Protein AF-A0A453HME5-F1 (afdb_monomer_lite)

Secondary structure (DSSP, 8-state):
----SEEEEES---STTHHHHHTTT-SEEEEEE--HHHHTTGGGG-S--TTEEEEE-SSS-HHHHHHHHHHHHHHHH-TT-SS---SS-HHHHHHHHHHHHHHHHHHTT---STTHHHHHHHHHHHHTT--TTT-TTHHHHHTT--HHHHHHHHHHHHHHHHHHHHHH--S-EEEEGGGGTT-EEEEEE-TT-GGGHHHHHHHHHHHHHHTTS-SEEEEEEEETTEEEEEEEES-SS--HHHHHHHHHH------STT------

Foldseek 3Di:
DDDAQEAEAFQDPDDQCPLVVVVVRHQAYAYEHQDPVVVVCVVVNPDRDPRYHYDYHVPWGSLVVVQVVVQVVQCVVCVPDPDSDGPDDPVLVVFLVVLRVLVGCVVNPVPPDPQSQLLVVLVVVVVVVQDVVPDVCNVVSSSPDGSVVSNVNSVVVVVVLLVVLVVQDDPWDWDQQLVVPQWIFTEDEDEPPVVSQASNFQVSLVVRVVVVTHSKYWYWYDDPNDIDIDIDGPDPPDDVVVSVVSVVVDPDQDPDPPDGDDDD

Structure (mmCIF, N/CA/C/O backbone):
data_AF-A0A453HME5-F1
#
_entry.id   AF-A0A453HME5-F1
#
loop_
_atom_site.group_PDB
_atom_site.id
_atom_site.type_symbol
_atom_site.label_atom_id
_atom_site.label_alt_id
_atom_site.label_comp_id
_atom_site.label_asym_id
_atom_site.label_entity_id
_atom_site.label_seq_id
_atom_site.pdbx_PDB_ins_code
_atom_site.Cartn_x
_atom_site.Cartn_y
_atom_site.Cartn_z
_atom_site.occupancy
_atom_site.B_iso_or_equiv
_atom_site.auth_seq_id
_atom_site.auth_comp_id
_atom_site.auth_asym_id
_atom_site.auth_atom_id
_atom_site.pdbx_PDB_model_num
ATOM 1 N N . GLY A 1 1 ? 9.831 -13.027 -39.332 1.00 43.53 1 GLY A N 1
ATOM 2 C CA . GLY A 1 1 ? 8.704 -12.816 -38.405 1.00 43.53 1 GLY A CA 1
ATOM 3 C C . GLY A 1 1 ? 9.015 -11.601 -37.565 1.00 43.53 1 GLY A C 1
ATOM 4 O O . GLY A 1 1 ? 10.165 -11.469 -37.168 1.00 43.53 1 GLY A O 1
ATOM 5 N N . ALA A 1 2 ? 8.055 -10.700 -37.367 1.00 51.22 2 ALA A N 1
ATOM 6 C CA . ALA A 1 2 ? 8.233 -9.509 -36.537 1.00 51.22 2 ALA A CA 1
ATOM 7 C C . ALA A 1 2 ? 8.396 -9.933 -35.066 1.00 51.22 2 ALA A C 1
ATOM 9 O O . ALA A 1 2 ? 7.414 -10.184 -34.374 1.00 51.22 2 ALA A O 1
ATOM 10 N N . GLY A 1 3 ? 9.640 -10.134 -34.631 1.00 64.81 3 GLY A N 1
ATOM 11 C CA . GLY A 1 3 ? 9.970 -10.417 -33.235 1.00 64.81 3 GLY A CA 1
ATOM 12 C C . GLY A 1 3 ? 9.964 -9.139 -32.399 1.00 64.81 3 GLY A C 1
ATOM 13 O O . GLY A 1 3 ? 10.139 -8.043 -32.930 1.00 64.81 3 GLY A O 1
ATOM 14 N N . PHE A 1 4 ? 9.777 -9.274 -31.087 1.00 77.69 4 PHE A N 1
ATOM 15 C CA . PHE A 1 4 ? 9.903 -8.157 -30.151 1.00 77.69 4 PHE A CA 1
ATOM 16 C C . PHE A 1 4 ? 11.331 -7.596 -30.187 1.00 77.69 4 PHE A C 1
ATOM 18 O O . PHE A 1 4 ? 12.286 -8.342 -29.975 1.00 77.69 4 PHE A O 1
ATOM 25 N N . HIS A 1 5 ? 11.484 -6.293 -30.443 1.00 89.06 5 HIS A N 1
ATOM 26 C CA . HIS A 1 5 ? 12.801 -5.648 -30.457 1.00 89.06 5 HIS A CA 1
ATOM 27 C C . HIS A 1 5 ? 13.316 -5.365 -29.036 1.00 89.06 5 HIS A C 1
ATOM 29 O O . HIS A 1 5 ? 14.498 -5.581 -28.754 1.00 89.06 5 HIS A O 1
ATOM 35 N N . SER A 1 6 ? 12.421 -4.933 -28.146 1.00 93.62 6 SER A N 1
ATOM 36 C CA . SER A 1 6 ? 12.737 -4.581 -26.763 1.00 93.62 6 SER A CA 1
ATOM 37 C C . SER A 1 6 ? 11.760 -5.237 -25.792 1.00 93.62 6 SER A C 1
ATOM 39 O O . SER A 1 6 ? 10.572 -5.368 -26.088 1.00 93.62 6 SER A O 1
ATOM 41 N N . CYS A 1 7 ? 12.253 -5.607 -24.615 1.00 94.88 7 CYS A N 1
ATOM 42 C CA . CYS A 1 7 ? 11.453 -6.073 -23.492 1.00 94.88 7 CYS A CA 1
ATOM 43 C C . CYS A 1 7 ? 11.810 -5.285 -22.233 1.00 94.88 7 CYS A C 1
ATOM 45 O O . CYS A 1 7 ? 12.984 -5.170 -21.879 1.00 94.88 7 CYS A O 1
ATOM 47 N N . TYR A 1 8 ? 10.785 -4.767 -21.560 1.00 95.12 8 TYR A N 1
ATOM 48 C CA . TYR A 1 8 ? 10.915 -4.043 -20.301 1.00 95.12 8 TYR A CA 1
ATOM 49 C C . TYR A 1 8 ? 10.347 -4.897 -19.166 1.00 95.12 8 TYR A C 1
ATOM 51 O O . TYR A 1 8 ? 9.188 -5.310 -19.222 1.00 95.12 8 TYR A O 1
ATOM 59 N N . LEU A 1 9 ? 11.154 -5.164 -18.140 1.00 95.44 9 LEU A N 1
ATOM 60 C CA . LEU A 1 9 ? 10.725 -5.849 -16.919 1.00 95.44 9 LEU A CA 1
ATOM 61 C C . LEU A 1 9 ? 10.604 -4.814 -15.795 1.00 95.44 9 LEU A C 1
ATOM 63 O O . LEU A 1 9 ? 11.570 -4.108 -15.515 1.00 95.44 9 LEU A O 1
ATOM 67 N N . LEU A 1 10 ? 9.422 -4.689 -15.187 1.00 93.94 10 LEU A N 1
ATOM 68 C CA . LEU A 1 10 ? 9.101 -3.613 -14.239 1.00 93.94 10 LEU A CA 1
ATOM 69 C C . LEU A 1 10 ? 8.795 -4.186 -12.847 1.00 93.94 10 LEU A C 1
ATOM 71 O O . LEU A 1 10 ? 7.955 -5.077 -12.733 1.00 93.94 10 LEU A O 1
ATOM 75 N N . ASP A 1 11 ? 9.469 -3.675 -11.810 1.00 93.31 11 ASP A N 1
ATOM 76 C CA . ASP A 1 11 ? 9.443 -4.203 -10.426 1.00 93.31 11 ASP A CA 1
ATOM 77 C C . ASP A 1 11 ? 9.749 -5.716 -10.350 1.00 93.31 11 ASP A C 1
ATOM 79 O O . ASP A 1 11 ? 9.197 -6.471 -9.542 1.00 93.31 11 ASP A O 1
ATOM 83 N N . PHE A 1 12 ? 10.592 -6.193 -11.272 1.00 90.31 12 PHE A N 1
ATOM 84 C CA . PHE A 1 12 ? 10.820 -7.616 -11.479 1.00 90.31 12 PHE A CA 1
ATOM 85 C C . PHE A 1 12 ? 12.065 -7.877 -12.330 1.00 90.31 12 PHE A C 1
ATOM 87 O O . PHE A 1 12 ? 12.180 -7.384 -13.446 1.00 90.31 12 PHE A O 1
ATOM 94 N N . ILE A 1 13 ? 12.951 -8.757 -11.857 1.00 88.75 13 ILE A N 1
ATOM 95 C CA . ILE A 1 13 ? 14.034 -9.345 -12.676 1.00 88.75 13 ILE A CA 1
ATOM 96 C C . ILE A 1 13 ? 13.884 -10.861 -12.883 1.00 88.75 13 ILE A C 1
ATOM 98 O O . ILE A 1 13 ? 14.722 -11.507 -13.513 1.00 88.75 13 ILE A O 1
ATOM 102 N N . GLY A 1 14 ? 12.826 -11.443 -12.312 1.00 86.81 14 GLY A N 1
ATOM 103 C CA . GLY A 1 14 ? 12.573 -12.878 -12.317 1.00 86.81 14 GLY A CA 1
ATOM 104 C C . GLY A 1 14 ? 13.436 -13.717 -11.377 1.00 86.81 14 GLY A C 1
ATOM 105 O O . GLY A 1 14 ? 14.233 -13.194 -10.585 1.00 86.81 14 GLY A O 1
ATOM 106 N N . PRO A 1 15 ? 13.230 -15.048 -11.393 1.00 85.88 15 PRO A N 1
ATOM 107 C CA . PRO A 1 15 ? 14.082 -16.005 -10.693 1.00 85.88 15 PRO A CA 1
ATOM 108 C C . PRO A 1 15 ? 15.506 -16.006 -11.275 1.00 85.88 15 PRO A C 1
ATOM 110 O O . PRO A 1 15 ? 15.835 -15.249 -12.187 1.00 85.88 15 PRO A O 1
ATOM 113 N N . ARG A 1 16 ? 16.409 -16.799 -10.690 1.00 82.25 16 ARG A N 1
ATOM 114 C CA . ARG A 1 16 ? 17.822 -16.818 -11.100 1.00 82.25 16 ARG A CA 1
ATOM 115 C C . ARG A 1 16 ? 17.945 -17.086 -12.607 1.00 82.25 16 ARG A C 1
ATOM 117 O O . ARG A 1 16 ? 17.313 -18.004 -13.108 1.00 82.25 16 ARG A O 1
ATOM 124 N N . ASN A 1 17 ? 18.763 -16.283 -13.286 1.00 85.62 17 ASN A N 1
ATOM 125 C CA . ASN A 1 17 ? 19.007 -16.310 -14.733 1.00 85.62 17 ASN A CA 1
ATOM 126 C C . ASN A 1 17 ? 17.812 -15.962 -15.637 1.00 85.62 17 ASN A C 1
ATOM 128 O O . ASN A 1 17 ? 17.997 -15.951 -16.845 1.00 85.62 17 ASN A O 1
ATOM 132 N N . PHE A 1 18 ? 16.635 -15.607 -15.113 1.00 91.81 18 PHE A N 1
ATOM 133 C CA . PHE A 1 18 ? 15.467 -15.313 -15.953 1.00 91.81 18 PHE A CA 1
ATOM 134 C C . PHE A 1 18 ? 15.734 -14.209 -16.987 1.00 91.81 18 PHE A C 1
ATOM 136 O O . PHE A 1 18 ? 15.602 -14.436 -18.186 1.00 91.81 18 PHE A O 1
ATOM 143 N N . ALA A 1 19 ? 16.178 -13.029 -16.541 1.00 92.19 19 ALA A N 1
ATOM 144 C CA . ALA A 1 19 ? 16.488 -11.921 -17.448 1.00 92.19 19 ALA A CA 1
ATOM 145 C C . ALA A 1 19 ? 17.659 -12.242 -18.404 1.00 92.19 19 ALA A C 1
ATOM 147 O O . ALA A 1 19 ? 17.681 -11.771 -19.538 1.00 92.19 19 ALA A O 1
ATOM 148 N N . LEU A 1 20 ? 18.599 -13.090 -17.964 1.00 91.19 20 LEU A N 1
ATOM 149 C CA . LEU A 1 20 ? 19.728 -13.569 -18.768 1.00 91.19 20 LEU A CA 1
ATOM 150 C C . LEU A 1 20 ? 19.293 -14.543 -19.869 1.00 91.19 20 LEU A C 1
ATOM 152 O O . LEU A 1 20 ? 19.846 -14.537 -20.962 1.00 91.19 20 LEU A O 1
ATOM 156 N N . GLU A 1 21 ? 18.331 -15.413 -19.585 1.00 92.56 21 GLU A N 1
ATOM 157 C CA . GLU A 1 21 ? 17.762 -16.310 -20.585 1.00 92.56 21 GLU A CA 1
ATOM 158 C C . GLU A 1 21 ? 16.901 -15.532 -21.574 1.00 92.56 21 GLU A C 1
ATOM 160 O O . GLU A 1 21 ? 17.009 -15.753 -22.777 1.00 92.56 21 GLU A O 1
ATOM 165 N N . LEU A 1 22 ? 16.119 -14.567 -21.087 1.00 92.94 22 LEU A N 1
ATOM 166 C CA . LEU A 1 22 ? 15.291 -13.707 -21.925 1.00 92.94 22 LEU A CA 1
ATOM 167 C C . LEU A 1 22 ? 16.125 -12.921 -22.947 1.00 92.94 22 LEU A C 1
ATOM 169 O O . LEU A 1 22 ? 15.753 -12.839 -24.119 1.00 92.94 22 LEU A O 1
ATOM 173 N N . SER A 1 23 ? 17.292 -12.413 -22.542 1.00 93.31 23 SER A N 1
ATOM 174 C CA . SER A 1 23 ? 18.197 -11.685 -23.439 1.00 93.31 23 SER A CA 1
ATOM 175 C C . SER A 1 23 ? 18.855 -12.562 -24.510 1.00 93.31 23 SER A C 1
ATOM 177 O O . SER A 1 23 ? 19.442 -12.034 -25.449 1.00 93.31 23 SER A O 1
ATOM 179 N N . ARG A 1 24 ? 18.726 -13.895 -24.459 1.00 93.06 24 ARG A N 1
ATOM 180 C CA . ARG A 1 24 ? 19.146 -14.767 -25.575 1.00 93.06 24 ARG A CA 1
ATOM 181 C C . ARG A 1 24 ? 18.190 -14.706 -26.763 1.00 93.06 24 ARG A C 1
ATOM 183 O O . ARG A 1 24 ? 18.589 -15.044 -27.873 1.00 93.06 24 ARG A O 1
ATOM 190 N N . PHE A 1 25 ? 16.942 -14.306 -26.525 1.00 92.69 25 PHE A N 1
ATOM 191 C CA . PHE A 1 25 ? 15.882 -14.284 -27.534 1.00 92.69 25 PHE A CA 1
ATOM 192 C C . PHE A 1 25 ? 15.475 -12.867 -27.934 1.00 92.69 25 PHE A C 1
ATOM 194 O O . PHE A 1 25 ? 14.974 -12.672 -29.039 1.00 92.69 25 PHE A O 1
ATOM 201 N N . ILE A 1 26 ? 15.674 -11.888 -27.046 1.00 94.25 26 ILE A N 1
ATOM 202 C CA . ILE A 1 26 ? 15.236 -10.508 -27.253 1.00 94.25 26 ILE A CA 1
ATOM 203 C C . ILE A 1 26 ? 16.453 -9.594 -27.475 1.00 94.25 26 ILE A C 1
ATOM 205 O O . ILE A 1 26 ? 17.363 -9.584 -26.642 1.00 94.25 26 ILE A O 1
ATOM 209 N N . PRO A 1 27 ? 16.482 -8.794 -28.560 1.00 94.56 27 PRO A N 1
ATOM 210 C CA . PRO A 1 27 ? 17.616 -7.927 -28.883 1.00 94.56 27 PRO A CA 1
ATOM 211 C C . PRO A 1 27 ? 17.929 -6.845 -27.847 1.00 94.56 27 PRO A C 1
ATOM 213 O O . PRO A 1 27 ? 19.054 -6.364 -27.814 1.00 94.56 27 PRO A O 1
ATOM 216 N N . SER A 1 28 ? 16.961 -6.444 -27.021 1.00 95.44 28 SER A N 1
ATOM 217 C CA . SER A 1 28 ? 17.152 -5.482 -25.936 1.00 95.44 28 SER A CA 1
ATOM 218 C C . SER A 1 28 ? 16.259 -5.843 -24.753 1.00 95.44 28 SER A C 1
ATOM 220 O O . SER A 1 28 ? 15.038 -5.910 -24.886 1.00 95.44 28 SER A O 1
ATOM 222 N N . VAL A 1 29 ? 16.855 -6.089 -23.590 1.00 96.19 29 VAL A N 1
ATOM 223 C CA . VAL A 1 29 ? 16.136 -6.337 -22.337 1.00 96.19 29 VAL A CA 1
ATOM 224 C C . VAL A 1 29 ? 16.563 -5.283 -21.328 1.00 96.19 29 VAL A C 1
ATOM 226 O O . VAL A 1 29 ? 17.749 -5.165 -21.032 1.00 96.19 29 VAL A O 1
ATOM 229 N N . VAL A 1 30 ? 15.602 -4.538 -20.786 1.00 95.88 30 VAL A N 1
ATOM 230 C CA . VAL A 1 30 ? 15.835 -3.548 -19.728 1.00 95.88 30 VAL A CA 1
ATOM 231 C C . VAL A 1 30 ? 14.988 -3.926 -18.521 1.00 95.88 30 VAL A C 1
ATOM 233 O O . VAL A 1 30 ? 13.769 -4.055 -18.631 1.00 95.88 30 VAL A O 1
ATOM 236 N N . ALA A 1 31 ? 15.617 -4.131 -17.370 1.00 95.62 31 ALA A N 1
ATOM 237 C CA . ALA A 1 31 ? 14.946 -4.584 -16.160 1.00 95.62 31 ALA A CA 1
ATOM 238 C C . ALA A 1 31 ? 15.098 -3.570 -15.026 1.00 95.62 31 ALA A C 1
ATOM 240 O O . ALA A 1 31 ? 16.204 -3.111 -14.751 1.00 95.62 31 ALA A O 1
ATOM 241 N N . PHE A 1 32 ? 13.993 -3.270 -14.349 1.00 96.69 32 PHE A N 1
ATOM 242 C CA . PHE A 1 32 ? 13.914 -2.346 -13.223 1.00 96.69 32 PHE A CA 1
ATOM 243 C C . PHE A 1 32 ? 13.440 -3.087 -11.976 1.00 96.69 32 PHE A C 1
ATOM 245 O O . PHE A 1 32 ? 12.438 -3.803 -12.010 1.00 96.69 32 PHE A O 1
ATOM 252 N N . ASP A 1 33 ? 14.128 -2.881 -10.861 1.00 95.81 33 ASP A N 1
ATOM 253 C CA . ASP A 1 33 ? 13.703 -3.329 -9.532 1.00 95.81 33 ASP A CA 1
ATOM 254 C C . ASP A 1 33 ? 14.323 -2.375 -8.493 1.00 95.81 33 ASP A C 1
ATOM 256 O O . ASP A 1 33 ? 15.288 -1.669 -8.781 1.00 95.81 33 ASP A O 1
ATOM 260 N N . HIS A 1 34 ? 13.757 -2.316 -7.296 1.00 95.31 34 HIS A N 1
ATOM 261 C CA . HIS A 1 34 ? 14.228 -1.462 -6.202 1.00 95.31 34 HIS A CA 1
ATOM 262 C C . HIS A 1 34 ? 14.540 -2.252 -4.923 1.00 95.31 34 HIS A C 1
ATOM 264 O O . HIS A 1 34 ? 14.945 -1.697 -3.900 1.00 95.31 34 HIS A O 1
ATOM 270 N N . ARG A 1 35 ? 14.350 -3.577 -4.939 1.00 92.75 35 ARG A N 1
ATOM 271 C CA . ARG A 1 35 ? 14.475 -4.410 -3.740 1.00 92.75 35 ARG A CA 1
ATOM 272 C C . ARG A 1 35 ? 15.935 -4.708 -3.413 1.00 92.75 35 ARG A C 1
ATOM 274 O O . ARG A 1 35 ? 16.696 -5.201 -4.245 1.00 92.75 35 ARG A O 1
ATOM 281 N N . GLN A 1 36 ? 16.290 -4.561 -2.136 1.00 91.88 36 GLN A N 1
ATOM 282 C CA . GLN A 1 36 ? 17.603 -4.964 -1.604 1.00 91.88 36 GLN A CA 1
ATOM 283 C C . GLN A 1 36 ? 17.916 -6.446 -1.868 1.00 91.88 36 GLN A C 1
ATOM 285 O O . GLN A 1 36 ? 19.045 -6.815 -2.190 1.00 91.88 36 GLN A O 1
ATOM 290 N N . SER A 1 37 ? 16.901 -7.311 -1.785 1.00 90.38 37 SER A N 1
ATOM 291 C CA . SER A 1 37 ? 17.045 -8.737 -2.094 1.00 90.38 37 SER A CA 1
ATOM 292 C C . SER A 1 37 ? 17.395 -8.988 -3.561 1.00 90.38 37 SER A C 1
ATOM 294 O O . SER A 1 37 ? 18.123 -9.933 -3.859 1.00 90.38 37 SER A O 1
ATOM 296 N N . THR A 1 38 ? 16.909 -8.146 -4.472 1.00 90.62 38 THR A N 1
ATOM 297 C CA . THR A 1 38 ? 17.267 -8.198 -5.888 1.00 90.62 38 THR A CA 1
ATOM 298 C C . THR A 1 38 ? 18.704 -7.727 -6.096 1.00 90.62 38 THR A C 1
ATOM 300 O O . THR A 1 38 ? 19.473 -8.442 -6.740 1.00 90.62 38 THR A O 1
ATOM 303 N N . LEU A 1 39 ? 19.110 -6.611 -5.475 1.00 90.56 39 LEU A N 1
ATOM 304 C CA . LEU A 1 39 ? 20.489 -6.108 -5.540 1.00 90.56 39 LEU A CA 1
ATOM 305 C C . LEU A 1 39 ? 21.511 -7.169 -5.092 1.00 90.56 39 LEU A C 1
ATOM 307 O O . LEU A 1 39 ? 22.494 -7.421 -5.786 1.00 90.56 39 LEU A O 1
ATOM 311 N N . GLY A 1 40 ? 21.235 -7.870 -3.987 1.00 89.62 40 GLY A N 1
ATOM 312 C CA . GLY A 1 40 ? 22.101 -8.939 -3.470 1.00 89.62 40 GLY A CA 1
ATOM 313 C C . GLY A 1 40 ? 22.244 -10.161 -4.392 1.00 89.62 40 GLY A C 1
ATOM 314 O O . GLY A 1 40 ? 23.179 -10.949 -4.236 1.00 89.62 40 GLY A O 1
ATOM 315 N N . ARG A 1 41 ? 21.348 -10.330 -5.373 1.00 88.19 41 ARG A N 1
ATOM 316 C CA . ARG A 1 41 ? 21.403 -11.421 -6.361 1.00 88.19 41 ARG A CA 1
ATOM 317 C C . ARG A 1 41 ? 22.221 -11.059 -7.596 1.00 88.19 41 ARG A C 1
ATOM 319 O O . ARG A 1 41 ? 22.677 -11.974 -8.280 1.00 88.19 41 ARG A O 1
ATOM 326 N N . ILE A 1 42 ? 22.438 -9.770 -7.873 1.00 86.06 42 ILE A N 1
ATOM 327 C CA . ILE A 1 42 ? 23.122 -9.313 -9.090 1.00 86.06 42 ILE A CA 1
ATOM 328 C C . ILE A 1 42 ? 24.528 -9.918 -9.246 1.00 86.06 42 ILE A C 1
ATOM 330 O O . ILE A 1 42 ? 24.803 -10.466 -10.316 1.00 86.06 42 ILE A O 1
ATOM 334 N N . PRO A 1 43 ? 25.388 -9.960 -8.204 1.00 84.81 43 PRO A N 1
ATOM 335 C CA . PRO A 1 43 ? 26.718 -10.566 -8.324 1.00 84.81 43 PRO A CA 1
ATOM 336 C C . PRO A 1 43 ? 26.688 -12.053 -8.714 1.00 84.81 43 PRO A C 1
ATOM 338 O O . PRO A 1 43 ? 27.630 -12.568 -9.309 1.00 84.81 43 PRO A O 1
ATOM 341 N N . GLN A 1 44 ? 25.593 -12.757 -8.407 1.00 82.75 44 GLN A N 1
ATOM 342 C CA . GLN A 1 44 ? 25.434 -14.192 -8.666 1.00 82.75 44 GLN A CA 1
ATOM 343 C C . GLN A 1 44 ? 25.028 -14.509 -10.112 1.00 82.75 44 GLN A C 1
ATOM 345 O O . GLN A 1 44 ? 24.989 -15.688 -10.480 1.00 82.75 44 GLN A O 1
ATOM 350 N N . MET A 1 45 ? 24.686 -13.489 -10.909 1.00 77.44 45 MET A N 1
ATOM 351 C CA . MET A 1 45 ? 24.312 -13.635 -12.321 1.00 77.44 45 MET A CA 1
ATOM 352 C C . MET A 1 45 ? 25.530 -13.682 -13.253 1.00 77.44 45 MET A C 1
ATOM 354 O O . MET A 1 45 ? 25.391 -14.027 -14.423 1.00 77.44 45 MET A O 1
ATOM 358 N N . GLY A 1 46 ? 26.727 -13.385 -12.738 1.00 79.00 46 GLY A N 1
ATOM 359 C CA . GLY A 1 46 ? 27.951 -13.354 -13.529 1.00 79.00 46 GLY A CA 1
ATOM 360 C C . GLY A 1 46 ? 27.973 -12.194 -14.526 1.00 79.00 46 GLY A C 1
ATOM 361 O O . GLY A 1 46 ? 27.391 -11.134 -14.295 1.00 79.00 46 GLY A O 1
ATOM 362 N N . ARG A 1 47 ? 28.684 -12.380 -15.643 1.00 83.50 47 ARG A N 1
ATOM 363 C CA . ARG A 1 47 ? 28.821 -11.351 -16.680 1.00 83.50 47 ARG A CA 1
ATOM 364 C C . ARG A 1 47 ? 27.508 -11.205 -17.454 1.00 83.50 47 ARG A C 1
ATOM 366 O O . ARG A 1 47 ? 27.122 -12.117 -18.182 1.00 83.50 47 ARG A O 1
ATOM 373 N N . CYS A 1 48 ? 26.860 -10.050 -17.325 1.00 84.62 48 CYS A N 1
ATOM 374 C CA . CYS A 1 48 ? 25.672 -9.723 -18.111 1.00 84.62 48 CYS A CA 1
ATOM 375 C C . CYS A 1 48 ? 26.055 -9.448 -19.580 1.00 84.62 48 CYS A C 1
ATOM 377 O O . CYS A 1 48 ? 27.094 -8.826 -19.833 1.00 84.62 48 CYS A O 1
ATOM 379 N N . PRO A 1 49 ? 25.262 -9.926 -20.556 1.00 91.50 49 PRO A N 1
ATOM 380 C CA . PRO A 1 49 ? 25.467 -9.608 -21.962 1.00 91.50 49 PRO A CA 1
ATOM 381 C C . PRO A 1 49 ? 25.124 -8.138 -22.232 1.00 91.50 49 PRO A C 1
ATOM 383 O O . PRO A 1 49 ? 24.377 -7.516 -21.483 1.00 91.50 49 PRO A O 1
ATOM 386 N N . THR A 1 50 ? 25.655 -7.578 -23.318 1.00 93.12 50 THR A N 1
ATOM 387 C CA . THR A 1 50 ? 25.516 -6.145 -23.643 1.00 93.12 50 THR A CA 1
ATOM 388 C C . THR A 1 50 ? 24.086 -5.716 -23.958 1.00 93.12 50 THR A C 1
ATOM 390 O O . THR A 1 50 ? 23.772 -4.536 -23.868 1.00 93.12 50 THR A O 1
ATOM 393 N N . ASN A 1 51 ? 23.217 -6.658 -24.323 1.00 94.81 51 ASN A N 1
ATOM 394 C CA . ASN A 1 51 ? 21.807 -6.413 -24.601 1.00 94.81 51 ASN A CA 1
ATOM 395 C C . ASN A 1 51 ? 20.891 -6.564 -23.374 1.00 94.81 51 ASN A C 1
ATOM 397 O O . ASN A 1 51 ? 19.671 -6.517 -23.527 1.00 94.81 51 ASN A O 1
ATOM 401 N N . LEU A 1 52 ? 21.461 -6.772 -22.184 1.00 94.81 52 LEU A N 1
ATOM 402 C CA . LEU A 1 52 ? 20.740 -6.845 -20.919 1.00 94.81 52 LEU A CA 1
ATOM 403 C C . LEU A 1 52 ? 21.175 -5.697 -20.002 1.00 94.81 52 LEU A C 1
ATOM 405 O O . LEU A 1 52 ? 22.273 -5.718 -19.449 1.00 94.81 52 LEU A O 1
ATOM 409 N N . ASP A 1 53 ? 20.286 -4.725 -19.821 1.00 94.44 53 ASP A N 1
ATOM 410 C CA . ASP A 1 53 ? 20.461 -3.579 -18.930 1.00 94.44 53 ASP A CA 1
ATOM 411 C C . ASP A 1 53 ? 19.647 -3.802 -17.649 1.00 94.44 53 ASP A C 1
ATOM 413 O O . ASP A 1 53 ? 18.418 -3.881 -17.682 1.00 94.44 53 ASP A O 1
ATOM 417 N N . ILE A 1 54 ? 20.331 -3.958 -16.516 1.00 93.69 54 ILE A N 1
ATOM 418 C CA . ILE A 1 54 ? 19.693 -4.219 -15.223 1.00 93.69 54 ILE A CA 1
ATOM 419 C C . ILE A 1 54 ? 19.898 -3.015 -14.322 1.00 93.69 54 ILE A C 1
ATOM 421 O O . ILE A 1 54 ? 21.016 -2.698 -13.918 1.00 93.69 54 ILE A O 1
ATOM 425 N N . ARG A 1 55 ? 18.787 -2.383 -13.963 1.00 94.00 55 ARG A N 1
ATOM 426 C CA . ARG A 1 55 ? 18.744 -1.124 -13.232 1.00 94.00 55 ARG A CA 1
ATOM 427 C C . ARG A 1 55 ? 18.102 -1.342 -11.885 1.00 94.00 55 ARG A C 1
ATOM 429 O O . ARG A 1 55 ? 16.879 -1.329 -11.750 1.00 94.00 55 ARG A O 1
ATOM 436 N N . ILE A 1 56 ? 18.961 -1.580 -10.901 1.00 93.88 56 ILE A N 1
ATOM 437 C CA . ILE A 1 56 ? 18.542 -1.723 -9.515 1.00 93.88 56 ILE A CA 1
ATOM 438 C C . ILE A 1 56 ? 18.873 -0.444 -8.774 1.00 93.88 56 ILE A C 1
ATOM 440 O O . ILE A 1 56 ? 20.045 -0.146 -8.551 1.00 93.88 56 ILE A O 1
ATOM 444 N N . ASP A 1 57 ? 17.841 0.287 -8.377 1.00 94.25 57 ASP A N 1
ATOM 445 C CA . ASP A 1 57 ? 17.989 1.483 -7.562 1.00 94.25 57 ASP A CA 1
ATOM 446 C C . ASP A 1 57 ? 17.180 1.315 -6.286 1.00 94.25 57 ASP A C 1
ATOM 448 O O . ASP A 1 57 ? 15.959 1.254 -6.311 1.00 94.25 57 ASP A O 1
ATOM 452 N N . THR A 1 58 ? 17.876 1.203 -5.160 1.00 95.12 58 THR A N 1
ATOM 453 C CA . THR A 1 58 ? 17.232 0.996 -3.857 1.00 95.12 58 THR A CA 1
ATOM 454 C C . THR A 1 58 ? 16.848 2.302 -3.159 1.00 95.12 58 THR A C 1
ATOM 456 O O . THR A 1 58 ? 16.291 2.262 -2.064 1.00 95.12 58 THR A O 1
ATOM 459 N N . SER A 1 59 ? 17.167 3.450 -3.768 1.00 95.06 59 SER A N 1
ATOM 460 C CA . SER A 1 59 ? 16.856 4.784 -3.245 1.00 95.06 59 SER A CA 1
ATOM 461 C C . SER A 1 59 ? 15.539 5.358 -3.773 1.00 95.06 59 SER A C 1
ATOM 463 O O . SER A 1 59 ? 14.998 6.278 -3.163 1.00 95.06 59 SER A O 1
ATOM 465 N N . LYS A 1 60 ? 15.007 4.799 -4.865 1.00 95.44 60 LYS A N 1
ATOM 466 C CA . LYS A 1 60 ? 13.722 5.167 -5.472 1.00 95.44 60 LYS A CA 1
ATOM 467 C C . LYS A 1 60 ? 12.912 3.937 -5.852 1.00 95.44 60 LYS A C 1
ATOM 469 O O . LYS A 1 60 ? 13.447 2.848 -6.027 1.00 95.44 60 LYS A O 1
ATOM 474 N N . SER A 1 61 ? 11.608 4.115 -5.983 1.00 96.25 61 SER A N 1
ATOM 475 C CA . SER A 1 61 ? 10.702 3.065 -6.446 1.00 96.25 61 SER A CA 1
ATOM 476 C C . SER A 1 61 ? 10.973 2.690 -7.906 1.00 96.25 61 SER A C 1
ATOM 478 O O . SER A 1 61 ? 11.454 3.497 -8.708 1.00 96.2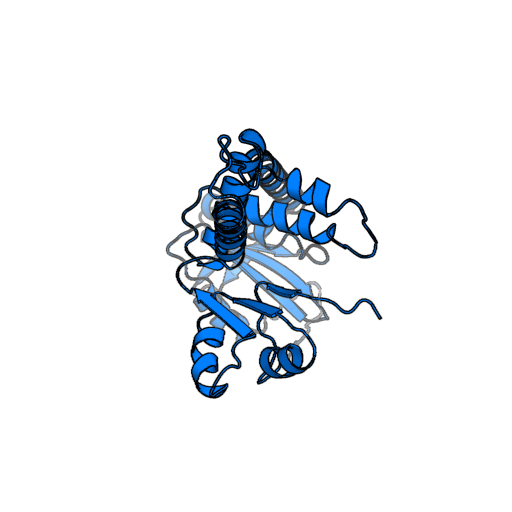5 61 SER A O 1
ATOM 480 N N . SER A 1 62 ? 10.591 1.472 -8.298 1.00 95.81 62 SER A N 1
ATOM 481 C CA . SER A 1 62 ? 10.671 1.061 -9.706 1.00 95.81 62 SER A CA 1
ATOM 482 C C . SER A 1 62 ? 9.776 1.914 -10.608 1.00 95.81 62 SER A C 1
ATOM 484 O O . SER A 1 62 ? 10.159 2.186 -11.740 1.00 95.81 62 SER A O 1
ATOM 486 N N . ALA A 1 63 ? 8.630 2.391 -10.109 1.00 94.94 63 ALA A N 1
ATOM 487 C CA . ALA A 1 63 ? 7.754 3.295 -10.854 1.00 94.94 63 ALA A CA 1
ATOM 488 C C . ALA A 1 63 ? 8.456 4.620 -11.196 1.00 94.94 63 ALA A C 1
ATOM 490 O O . ALA A 1 63 ? 8.464 5.029 -12.357 1.00 94.94 63 ALA A O 1
ATOM 491 N N . ARG A 1 64 ? 9.118 5.248 -10.213 1.00 96.75 64 ARG A N 1
ATOM 492 C CA . ARG A 1 64 ? 9.926 6.457 -10.429 1.00 96.75 64 ARG A CA 1
ATOM 493 C C . ARG A 1 64 ? 11.085 6.199 -11.386 1.00 96.75 64 ARG A C 1
ATOM 495 O O . ARG A 1 64 ? 11.279 6.961 -12.322 1.00 96.75 64 ARG A O 1
ATOM 502 N N . ALA A 1 65 ? 11.827 5.107 -11.194 1.00 96.50 65 ALA A N 1
ATOM 503 C CA . ALA A 1 65 ? 12.966 4.774 -12.050 1.00 96.50 65 ALA A CA 1
ATOM 504 C C . ALA A 1 65 ? 12.569 4.574 -13.526 1.00 96.50 65 ALA A C 1
ATOM 506 O O . ALA A 1 65 ? 13.324 4.948 -14.424 1.00 96.50 65 ALA A O 1
ATOM 507 N N . VAL A 1 66 ? 11.390 3.998 -13.772 1.00 95.50 66 VAL A N 1
ATOM 508 C CA . VAL A 1 66 ? 10.831 3.815 -15.117 1.00 95.50 66 VAL A CA 1
ATOM 509 C C . VAL A 1 66 ? 10.402 5.146 -15.724 1.00 95.50 66 VAL A C 1
ATOM 511 O O . VAL A 1 66 ? 10.728 5.399 -16.883 1.00 95.50 66 VAL A O 1
ATOM 514 N N . LEU A 1 67 ? 9.723 6.000 -14.951 1.00 93.94 67 LEU A N 1
ATOM 515 C CA . LEU A 1 67 ? 9.338 7.340 -15.396 1.00 93.94 67 LEU A CA 1
ATOM 516 C C . LEU A 1 67 ? 10.575 8.149 -15.807 1.00 93.94 67 LEU A C 1
ATOM 518 O O . LEU A 1 67 ? 10.653 8.599 -16.946 1.00 93.94 67 LEU A O 1
ATOM 522 N N . ASP A 1 68 ? 11.582 8.227 -14.931 1.00 93.94 68 ASP A N 1
ATOM 523 C CA . ASP A 1 68 ? 12.844 8.923 -15.209 1.00 93.94 68 ASP A CA 1
ATOM 524 C C . ASP A 1 68 ? 13.520 8.376 -16.474 1.00 93.94 68 ASP A C 1
ATOM 526 O O . ASP A 1 68 ? 14.053 9.130 -17.287 1.00 93.94 68 ASP A O 1
ATOM 530 N N . TYR A 1 69 ? 13.513 7.050 -16.657 1.00 94.31 69 TYR A N 1
ATOM 531 C CA . TYR A 1 69 ? 14.126 6.440 -17.829 1.00 94.31 69 TYR A CA 1
ATOM 532 C C . TYR A 1 69 ? 13.453 6.864 -19.128 1.00 94.31 69 TYR A C 1
ATOM 534 O O . TYR A 1 69 ? 14.157 7.250 -20.059 1.00 94.31 69 TYR A O 1
ATOM 542 N N . PHE A 1 70 ? 12.128 6.761 -19.214 1.00 93.06 70 PHE A N 1
ATOM 543 C CA . PHE A 1 70 ? 11.423 7.090 -20.450 1.00 93.06 70 PHE A CA 1
ATOM 544 C C . PHE A 1 70 ? 11.431 8.592 -20.729 1.00 93.06 70 PHE A C 1
ATOM 546 O O . PHE A 1 70 ? 11.588 8.967 -21.889 1.00 93.06 70 PHE A O 1
ATOM 553 N N . SER A 1 71 ? 11.388 9.434 -19.692 1.00 90.44 71 SER A N 1
ATOM 554 C CA . SER A 1 71 ? 11.586 10.879 -19.840 1.00 90.44 71 SER A CA 1
ATOM 555 C C . SER A 1 71 ? 12.961 11.192 -20.436 1.00 90.44 71 SER A C 1
ATOM 557 O O . SER A 1 71 ? 13.053 11.872 -21.452 1.00 90.44 71 SER A O 1
ATOM 559 N N . ASN A 1 72 ? 14.032 10.614 -19.881 1.00 89.88 72 ASN A N 1
ATOM 560 C CA . ASN A 1 72 ? 15.391 10.837 -20.383 1.00 89.88 72 ASN A CA 1
ATOM 561 C C . ASN A 1 72 ? 15.612 10.246 -21.781 1.00 89.88 72 ASN A C 1
ATOM 563 O O . ASN A 1 72 ? 16.331 10.825 -22.595 1.00 89.88 72 ASN A O 1
ATOM 567 N N . LYS A 1 73 ? 15.016 9.081 -22.060 1.00 87.88 73 LYS A N 1
ATOM 568 C CA . LYS A 1 73 ? 15.132 8.414 -23.358 1.00 87.88 73 LYS A CA 1
ATOM 569 C C . LYS A 1 73 ? 14.553 9.285 -24.473 1.00 87.88 73 LYS A C 1
ATOM 571 O O . LYS A 1 73 ? 15.221 9.451 -25.490 1.00 87.88 73 LYS A O 1
ATOM 576 N N . LEU A 1 74 ? 13.387 9.892 -24.246 1.00 83.56 74 LEU A N 1
ATOM 577 C CA . LEU A 1 74 ? 12.746 10.795 -25.205 1.00 83.56 74 LEU A CA 1
ATOM 578 C C . LEU A 1 74 ? 13.626 12.017 -25.509 1.00 83.56 74 LEU A C 1
ATOM 580 O O . LEU A 1 74 ? 13.865 12.330 -26.671 1.00 83.56 74 LEU A O 1
ATOM 584 N N . THR A 1 75 ? 14.201 12.642 -24.476 1.00 78.94 75 THR A N 1
ATOM 585 C CA . THR A 1 75 ? 15.133 13.768 -24.653 1.00 78.94 75 THR A CA 1
ATOM 586 C C . THR A 1 75 ? 16.396 13.364 -25.421 1.00 78.94 75 THR A C 1
ATOM 588 O O . THR A 1 75 ? 16.899 14.135 -26.231 1.00 78.94 75 THR A O 1
ATOM 591 N N . SER A 1 76 ? 16.920 12.153 -25.191 1.00 79.50 76 SER A N 1
ATOM 592 C CA . SER A 1 76 ? 18.141 11.676 -25.857 1.00 79.50 76 SER A CA 1
ATOM 593 C C . SER A 1 76 ? 17.954 11.302 -27.331 1.00 79.50 76 SER A C 1
ATOM 595 O O . SER A 1 76 ? 18.915 11.368 -28.094 1.00 79.50 76 SER A O 1
ATOM 597 N N . GLU A 1 77 ? 16.743 10.903 -27.729 1.00 76.50 77 GLU A N 1
ATOM 598 C CA . GLU A 1 77 ? 16.425 10.524 -29.112 1.00 76.50 77 GLU A CA 1
ATOM 599 C C . GLU A 1 77 ? 16.105 11.752 -29.990 1.00 76.50 77 GLU A C 1
ATOM 601 O O . GLU A 1 77 ? 16.294 11.678 -31.202 1.00 76.50 77 GLU A O 1
ATOM 606 N N . ASN A 1 78 ? 15.736 12.894 -29.386 1.00 65.81 78 ASN A N 1
ATOM 607 C CA . ASN A 1 78 ? 15.379 14.144 -30.074 1.00 65.81 78 ASN A CA 1
ATOM 608 C C . ASN A 1 78 ? 16.202 15.370 -29.590 1.00 65.81 78 ASN A C 1
ATOM 610 O O . ASN A 1 78 ? 15.618 16.349 -29.119 1.00 65.81 78 ASN A O 1
ATOM 614 N N . PRO A 1 79 ? 17.546 15.371 -29.705 1.00 62.38 79 PRO A N 1
ATOM 615 C CA . PRO A 1 79 ? 18.391 16.446 -29.166 1.00 62.38 79 PRO A CA 1
ATOM 616 C C . PRO A 1 79 ? 18.247 17.795 -29.895 1.00 62.38 79 PRO A C 1
ATOM 618 O O . PRO A 1 79 ? 18.517 18.832 -29.294 1.00 62.38 79 PRO A O 1
ATOM 621 N N . ASP A 1 80 ? 17.813 17.784 -31.161 1.00 63.53 80 ASP A N 1
ATOM 622 C CA . ASP A 1 80 ? 17.720 18.968 -32.033 1.00 63.53 80 ASP A CA 1
ATOM 623 C C . ASP A 1 80 ? 16.293 19.546 -32.140 1.00 63.53 80 ASP A C 1
ATOM 625 O O . ASP A 1 80 ? 16.045 20.462 -32.926 1.00 63.53 80 ASP A O 1
ATOM 629 N N . SER A 1 81 ? 15.326 19.014 -31.382 1.00 61.97 81 SER A N 1
ATOM 630 C CA . SER A 1 81 ? 13.967 19.562 -31.365 1.00 61.97 81 SER A CA 1
ATOM 631 C C . SER A 1 81 ? 13.950 20.911 -30.638 1.00 61.97 81 SER A C 1
ATOM 633 O O . SER A 1 81 ? 14.254 20.982 -29.449 1.00 61.97 81 SER A O 1
ATOM 635 N N . GLU A 1 82 ? 13.535 21.987 -31.320 1.00 57.97 82 GLU A N 1
ATOM 636 C CA . GLU A 1 82 ? 13.316 23.315 -30.708 1.00 57.97 82 GLU A CA 1
ATOM 637 C C . GLU A 1 82 ? 12.241 23.292 -29.603 1.00 57.97 82 GLU A C 1
ATOM 639 O O . GLU A 1 82 ? 12.142 24.217 -28.796 1.00 57.97 82 GLU A O 1
ATOM 644 N N . THR A 1 83 ? 11.441 22.223 -29.547 1.00 58.47 83 THR A N 1
ATOM 645 C CA . THR A 1 83 ? 10.458 21.967 -28.492 1.00 58.47 83 THR A CA 1
ATOM 646 C C . THR A 1 83 ? 10.932 20.799 -27.634 1.00 58.47 83 THR A C 1
ATOM 648 O O . THR A 1 83 ? 11.087 19.684 -28.131 1.00 58.47 83 THR A O 1
ATOM 651 N N . CYS A 1 84 ? 11.144 21.038 -26.335 1.00 58.94 84 CYS A N 1
ATOM 652 C CA . CYS A 1 84 ? 11.300 19.961 -25.359 1.00 58.94 84 CYS A CA 1
ATOM 653 C C . CYS A 1 84 ? 10.003 19.142 -25.338 1.00 58.94 84 CYS A C 1
ATOM 655 O O . CYS A 1 84 ? 9.025 19.539 -24.706 1.00 58.94 84 CYS A O 1
ATOM 657 N N . GLU A 1 85 ? 9.971 18.026 -26.062 1.00 66.25 85 GLU A N 1
ATOM 658 C CA . GLU A 1 85 ? 8.877 17.068 -25.960 1.00 66.25 85 GLU A CA 1
ATOM 659 C C . GLU A 1 85 ? 8.994 16.366 -24.605 1.00 66.25 85 GLU A C 1
ATOM 661 O O . GLU A 1 85 ? 9.866 15.523 -24.388 1.00 66.25 85 GLU A O 1
ATOM 666 N N . ASN A 1 86 ? 8.135 16.753 -23.663 1.00 79.56 86 ASN A N 1
ATOM 667 C CA . ASN A 1 86 ? 7.980 16.026 -22.411 1.00 79.56 86 ASN A CA 1
ATOM 668 C C . ASN A 1 86 ? 7.221 14.722 -22.682 1.00 79.56 86 ASN A C 1
ATOM 670 O O . ASN A 1 86 ? 6.323 14.668 -23.522 1.00 79.56 86 ASN A O 1
ATOM 674 N N . LEU A 1 87 ? 7.545 13.674 -21.919 1.00 84.31 87 LEU A N 1
ATOM 675 C CA . LEU A 1 87 ? 6.847 12.385 -21.997 1.00 84.31 87 LEU A CA 1
ATOM 676 C C . LEU A 1 87 ? 5.333 12.528 -21.761 1.00 84.31 87 LEU A C 1
ATOM 678 O O . LEU A 1 87 ? 4.545 11.738 -22.275 1.00 84.31 87 LEU A O 1
ATOM 682 N N . LEU A 1 88 ? 4.947 13.524 -20.963 1.00 87.25 88 LEU A N 1
ATOM 683 C CA . LEU A 1 88 ? 3.579 13.850 -20.589 1.00 87.25 88 LEU A CA 1
ATOM 684 C C . LEU A 1 88 ? 3.327 15.340 -20.841 1.00 87.25 88 LEU A C 1
ATOM 686 O O . LEU A 1 88 ? 4.243 16.154 -20.727 1.00 87.25 88 LEU A O 1
ATOM 690 N N . GLY A 1 89 ? 2.079 15.707 -21.144 1.00 86.25 89 GLY A N 1
ATOM 691 C CA . GLY A 1 89 ? 1.670 17.114 -21.132 1.00 86.25 89 GLY A CA 1
ATOM 692 C C . GLY A 1 89 ? 1.782 17.702 -19.723 1.00 86.25 89 GLY A C 1
ATOM 693 O O . GLY A 1 89 ? 1.705 16.965 -18.745 1.00 86.25 89 GLY A O 1
ATOM 694 N N . GLN A 1 90 ? 1.937 19.023 -19.602 1.00 84.44 90 GLN A N 1
ATOM 695 C CA . GLN A 1 90 ? 2.230 19.688 -18.322 1.00 84.44 90 GLN A CA 1
ATOM 696 C C . GLN A 1 90 ? 1.239 19.333 -17.192 1.00 84.44 90 GLN A C 1
ATOM 698 O O . GLN A 1 90 ? 1.659 19.065 -16.068 1.00 84.44 90 GLN A O 1
ATOM 703 N N . GLU A 1 91 ? -0.064 19.291 -17.489 1.00 84.75 91 GLU A N 1
ATOM 704 C CA . GLU A 1 91 ? -1.103 18.921 -16.511 1.00 84.75 91 GLU A CA 1
ATOM 705 C C . GLU A 1 91 ? -0.997 17.447 -16.081 1.00 84.75 91 GLU A C 1
ATOM 707 O O . GLU A 1 91 ? -1.125 17.114 -14.900 1.00 84.75 91 GLU A O 1
ATOM 712 N N . ASP A 1 92 ? -0.709 16.553 -17.029 1.00 90.69 92 ASP A N 1
ATOM 713 C CA . ASP A 1 92 ? -0.535 15.125 -16.762 1.00 90.69 92 ASP A CA 1
ATOM 714 C C . ASP A 1 92 ? 0.772 14.838 -16.018 1.00 90.69 92 ASP A C 1
ATOM 716 O O . ASP A 1 92 ? 0.818 13.937 -15.181 1.00 90.69 92 ASP A O 1
ATOM 720 N N . GLU A 1 93 ? 1.825 15.606 -16.292 1.00 91.19 93 GLU A N 1
ATOM 721 C CA . GLU A 1 93 ? 3.136 15.468 -15.668 1.00 91.19 93 GLU A CA 1
ATOM 722 C C . GLU A 1 93 ? 3.058 15.693 -14.157 1.00 91.19 93 GLU A C 1
ATOM 724 O O . GLU A 1 93 ? 3.497 14.839 -13.380 1.00 91.19 93 GLU A O 1
ATOM 729 N N . GLU A 1 94 ? 2.449 16.801 -13.726 1.00 92.44 94 GLU A N 1
ATOM 730 C CA . GLU A 1 94 ? 2.275 17.095 -12.303 1.00 92.44 94 GLU A CA 1
ATOM 731 C C . GLU A 1 94 ? 1.442 16.006 -11.616 1.00 92.44 94 GLU A C 1
ATOM 733 O O . GLU A 1 94 ? 1.834 15.457 -10.579 1.00 92.44 94 GLU A O 1
ATOM 738 N N . ARG A 1 95 ? 0.311 15.642 -12.222 1.00 95.38 95 ARG A N 1
ATOM 739 C CA . ARG A 1 95 ? -0.622 14.667 -11.659 1.00 95.38 95 ARG A CA 1
ATOM 740 C C . ARG A 1 95 ? 0.002 13.275 -11.536 1.00 95.38 95 ARG A C 1
ATOM 742 O O . ARG A 1 95 ? -0.051 12.671 -10.461 1.00 95.38 95 ARG A O 1
ATOM 749 N N . VAL A 1 96 ? 0.649 12.776 -12.590 1.00 95.06 96 VAL A N 1
ATOM 750 C CA . VAL A 1 96 ? 1.350 11.482 -12.568 1.00 95.06 96 VAL A CA 1
ATOM 751 C C . VAL A 1 96 ? 2.515 11.520 -11.581 1.00 95.06 96 VAL A C 1
ATOM 753 O O . VAL A 1 96 ? 2.670 10.585 -10.794 1.00 95.06 96 VAL A O 1
ATOM 756 N N . SER A 1 97 ? 3.297 12.603 -11.549 1.00 94.56 97 SER A N 1
ATOM 757 C CA . SER A 1 97 ? 4.412 12.750 -10.603 1.00 94.56 97 SER A CA 1
ATOM 758 C C . SER A 1 97 ? 3.942 12.698 -9.146 1.00 94.56 97 SER A C 1
ATOM 760 O O . SER A 1 97 ? 4.572 12.029 -8.317 1.00 94.56 97 SER A O 1
ATOM 762 N N . ASN A 1 98 ? 2.802 13.324 -8.839 1.00 96.06 98 ASN A N 1
ATOM 763 C CA . ASN A 1 98 ? 2.177 13.286 -7.519 1.00 96.06 98 ASN A CA 1
ATOM 764 C C . ASN A 1 98 ? 1.720 11.869 -7.139 1.00 96.06 98 ASN A C 1
ATOM 766 O O . ASN A 1 98 ? 2.012 11.409 -6.033 1.00 96.06 98 ASN A O 1
ATOM 770 N N . VAL A 1 99 ? 1.077 11.133 -8.053 1.00 97.00 99 VAL A N 1
ATOM 771 C CA . VAL A 1 99 ? 0.690 9.729 -7.815 1.00 97.00 99 VAL A CA 1
ATOM 772 C C . VAL A 1 99 ? 1.924 8.853 -7.577 1.00 97.00 99 VAL A C 1
ATOM 774 O O . VAL A 1 99 ? 1.966 8.102 -6.599 1.00 97.00 99 VAL A O 1
ATOM 777 N N . VAL A 1 100 ? 2.958 8.980 -8.415 1.00 96.81 100 VAL A N 1
ATOM 778 C CA . VAL A 1 100 ? 4.220 8.234 -8.269 1.00 96.81 100 VAL A CA 1
ATOM 779 C C . VAL A 1 100 ? 4.893 8.548 -6.933 1.00 96.81 100 VAL A C 1
ATOM 781 O O . VAL A 1 100 ? 5.408 7.638 -6.292 1.00 96.81 100 VAL A O 1
ATOM 784 N N . LYS A 1 101 ? 4.838 9.799 -6.461 1.00 97.38 101 LYS A N 1
ATOM 785 C CA . LYS A 1 101 ? 5.383 10.202 -5.155 1.00 97.38 101 LYS A CA 1
ATOM 786 C C . LYS A 1 101 ? 4.727 9.449 -3.991 1.00 97.38 101 LYS A C 1
ATOM 788 O O . LYS A 1 101 ? 5.430 8.993 -3.095 1.00 97.38 101 LYS A O 1
ATOM 793 N N . TYR A 1 102 ? 3.405 9.268 -4.018 1.00 97.44 102 TYR A N 1
ATOM 794 C CA . TYR A 1 102 ? 2.690 8.491 -2.995 1.00 97.44 102 TYR A CA 1
ATOM 795 C C . TYR A 1 102 ? 2.946 6.984 -3.067 1.00 97.44 102 TYR A C 1
ATOM 797 O O . TYR A 1 102 ? 2.976 6.308 -2.033 1.00 97.44 102 TYR A O 1
ATOM 805 N N . VAL A 1 103 ? 3.116 6.443 -4.274 1.00 96.00 103 VAL A N 1
ATOM 806 C CA . VAL A 1 103 ? 3.520 5.042 -4.460 1.00 96.00 103 VAL A CA 1
ATOM 807 C C . VAL A 1 103 ? 4.926 4.826 -3.900 1.00 96.00 103 VAL A C 1
ATOM 809 O O . VAL A 1 103 ? 5.144 3.909 -3.113 1.00 96.00 103 VAL A O 1
ATOM 812 N N . GLU A 1 104 ? 5.849 5.725 -4.230 1.00 96.62 104 GLU A N 1
ATOM 813 C CA . GLU A 1 104 ? 7.244 5.681 -3.805 1.00 96.62 104 GLU A CA 1
ATOM 814 C C . GLU A 1 104 ? 7.426 5.769 -2.288 1.00 96.62 104 GLU A C 1
ATOM 816 O O . GLU A 1 104 ? 8.168 4.968 -1.721 1.00 96.62 104 GLU A O 1
ATOM 821 N N . ASP A 1 105 ? 6.706 6.673 -1.619 1.00 96.00 105 ASP A N 1
ATOM 822 C CA . ASP A 1 105 ? 6.723 6.811 -0.155 1.00 96.00 105 ASP A CA 1
ATOM 823 C C . ASP A 1 105 ? 6.402 5.485 0.563 1.00 96.00 105 ASP A C 1
ATOM 825 O O . ASP A 1 105 ? 7.021 5.143 1.576 1.00 96.00 105 ASP A O 1
ATOM 829 N N . ALA A 1 106 ? 5.471 4.695 0.019 1.00 93.50 106 ALA A N 1
ATOM 830 C CA . ALA A 1 106 ? 5.110 3.393 0.577 1.00 93.50 106 ALA A CA 1
ATOM 831 C C . ALA A 1 106 ? 6.061 2.266 0.160 1.00 93.50 106 ALA A C 1
ATOM 833 O O . ALA A 1 106 ? 6.422 1.445 1.009 1.00 93.50 106 ALA A O 1
ATOM 834 N N . ASP A 1 107 ? 6.493 2.226 -1.103 1.00 93.50 107 ASP A N 1
ATOM 835 C CA . ASP A 1 107 ? 7.450 1.226 -1.599 1.00 93.50 107 ASP A CA 1
ATOM 836 C C . ASP A 1 107 ? 8.778 1.305 -0.827 1.00 93.50 107 ASP A C 1
ATOM 838 O O . ASP A 1 107 ? 9.325 0.284 -0.396 1.00 93.50 107 ASP A O 1
ATOM 842 N N . LEU A 1 108 ? 9.243 2.527 -0.541 1.00 93.69 108 LEU A N 1
ATOM 843 C CA . LEU A 1 108 ? 10.430 2.796 0.276 1.00 93.69 108 LEU A CA 1
ATOM 844 C C . LEU A 1 108 ? 10.169 2.719 1.789 1.00 93.69 108 LEU A C 1
ATOM 846 O O . LEU A 1 108 ? 11.098 2.871 2.583 1.00 93.69 108 LEU A O 1
ATOM 850 N N . ARG A 1 109 ? 8.923 2.450 2.204 1.00 92.88 109 ARG A N 1
ATOM 851 C CA . ARG A 1 109 ? 8.478 2.344 3.606 1.00 92.88 109 ARG A CA 1
ATOM 852 C C . ARG A 1 109 ? 8.767 3.594 4.444 1.00 92.88 109 ARG A C 1
ATOM 854 O O . ARG A 1 109 ? 9.034 3.481 5.641 1.00 92.88 109 ARG A O 1
ATOM 861 N N . GLN A 1 110 ? 8.722 4.763 3.819 1.00 92.69 110 GLN A N 1
ATOM 862 C CA . GLN A 1 110 ? 8.964 6.048 4.466 1.00 92.69 110 GLN A CA 1
ATOM 863 C C . GLN A 1 110 ? 7.724 6.524 5.231 1.00 92.69 110 GLN A C 1
ATOM 865 O O . GLN A 1 110 ? 7.859 6.961 6.374 1.00 92.69 110 GLN A O 1
ATOM 870 N N . TRP A 1 111 ? 6.532 6.365 4.644 1.00 90.62 111 TRP A N 1
ATOM 871 C CA . TRP A 1 111 ? 5.240 6.751 5.235 1.00 90.62 111 TRP A CA 1
ATOM 872 C C . TRP A 1 111 ? 5.186 8.216 5.700 1.00 90.62 111 TRP A C 1
ATOM 874 O O . TRP A 1 111 ? 4.582 8.522 6.729 1.00 90.62 111 TRP A O 1
ATOM 884 N N . GLN A 1 112 ? 5.854 9.114 4.977 1.00 94.69 112 GLN A N 1
ATOM 885 C CA . GLN A 1 112 ? 5.990 10.526 5.338 1.00 94.69 112 GLN A CA 1
ATOM 886 C C . GLN A 1 112 ? 4.861 11.389 4.782 1.00 94.69 112 GLN A C 1
ATOM 888 O O . GLN A 1 112 ? 4.622 12.486 5.292 1.00 94.69 112 GLN A O 1
ATOM 893 N N . LEU A 1 113 ? 4.179 10.929 3.733 1.00 95.62 113 LEU A N 1
ATOM 894 C CA . LEU A 1 113 ? 3.127 11.717 3.105 1.00 95.62 113 LEU A CA 1
ATOM 895 C C . LEU A 1 113 ? 1.833 11.698 3.934 1.00 95.62 113 LEU A C 1
ATOM 897 O O . LEU A 1 113 ? 1.505 10.696 4.581 1.00 95.62 113 LEU A O 1
ATOM 901 N N . PRO A 1 114 ? 1.087 12.818 3.943 1.00 94.25 114 PRO A N 1
ATOM 902 C CA . PRO A 1 114 ? -0.166 12.901 4.675 1.00 94.25 114 PRO A CA 1
ATOM 903 C C . PRO A 1 114 ? -1.172 11.907 4.103 1.00 94.25 114 PRO A C 1
ATOM 905 O O . PRO A 1 114 ? -1.219 11.671 2.900 1.00 94.25 114 PRO A O 1
ATOM 908 N N . ASP A 1 115 ? -1.981 11.313 4.976 1.00 93.69 115 ASP A N 1
ATOM 909 C CA . ASP A 1 115 ? -3.066 10.415 4.581 1.00 93.69 115 ASP A CA 1
ATOM 910 C C . ASP A 1 115 ? -2.643 9.246 3.662 1.00 93.69 115 ASP A C 1
ATOM 912 O O . ASP A 1 115 ? -3.480 8.655 2.974 1.00 93.69 115 ASP A O 1
ATOM 916 N N . SER A 1 116 ? -1.369 8.816 3.709 1.00 91.81 116 SER A N 1
ATOM 917 C CA . SER A 1 116 ? -0.854 7.686 2.913 1.00 91.81 116 SER A CA 1
ATOM 918 C C . SER A 1 116 ? -1.724 6.431 3.042 1.00 91.81 116 SER A C 1
ATOM 920 O O . SER A 1 116 ? -1.951 5.714 2.069 1.00 91.81 116 SER A O 1
ATOM 922 N N . ARG A 1 117 ? -2.304 6.167 4.221 1.00 89.44 117 ARG A N 1
ATOM 923 C CA . ARG A 1 117 ? -3.229 5.037 4.403 1.00 89.44 117 ARG A CA 1
ATOM 924 C C . ARG A 1 117 ? -4.516 5.187 3.584 1.00 89.44 117 ARG A C 1
ATOM 926 O O . ARG A 1 117 ? -4.988 4.186 3.040 1.00 89.44 117 ARG A O 1
ATOM 933 N N . ALA A 1 118 ? -5.089 6.387 3.513 1.00 93.06 118 ALA A N 1
ATOM 934 C CA . ALA A 1 118 ? -6.293 6.657 2.733 1.00 93.06 118 ALA A CA 1
ATOM 935 C C . ALA A 1 118 ? -5.999 6.497 1.238 1.00 93.06 118 ALA A C 1
ATOM 937 O O . ALA A 1 118 ? -6.686 5.724 0.565 1.00 93.06 118 ALA A O 1
ATOM 938 N N . PHE A 1 119 ? -4.908 7.112 0.765 1.00 96.25 119 PHE A N 1
ATOM 939 C CA . PHE A 1 119 ? -4.430 6.975 -0.611 1.00 96.25 119 PHE A CA 1
ATOM 940 C C . PHE A 1 119 ? -4.271 5.502 -1.014 1.00 96.25 119 PHE A C 1
ATOM 942 O O . PHE A 1 119 ? -4.886 5.042 -1.974 1.00 96.25 119 PHE A O 1
ATOM 949 N N . HIS A 1 120 ? -3.509 4.722 -0.238 1.00 93.56 120 HIS A N 1
ATOM 950 C CA . HIS A 1 120 ? -3.219 3.316 -0.553 1.00 93.56 120 HIS A CA 1
ATOM 951 C C . HIS A 1 120 ? -4.435 2.394 -0.416 1.00 93.56 120 HIS A C 1
ATOM 953 O O . HIS A 1 120 ? -4.482 1.328 -1.036 1.00 93.56 120 HIS A O 1
ATOM 959 N N . THR A 1 121 ? -5.433 2.785 0.379 1.00 90.81 121 THR A N 1
ATOM 960 C CA . THR A 1 121 ? -6.715 2.074 0.442 1.00 90.81 121 THR A CA 1
ATOM 961 C C . THR A 1 121 ? -7.486 2.265 -0.860 1.00 90.81 121 THR A C 1
ATOM 963 O O . THR A 1 121 ? -7.859 1.277 -1.485 1.00 90.81 121 THR A O 1
ATOM 966 N N . ALA A 1 122 ? -7.647 3.509 -1.318 1.00 94.06 122 ALA A N 1
ATOM 967 C CA . ALA A 1 122 ? -8.335 3.797 -2.575 1.00 94.06 122 ALA A CA 1
ATOM 968 C C . ALA A 1 122 ? -7.577 3.245 -3.796 1.00 94.06 122 ALA A C 1
ATOM 970 O O . ALA A 1 122 ? -8.185 2.672 -4.699 1.00 94.06 122 ALA A O 1
ATOM 971 N N . LEU A 1 123 ? -6.243 3.337 -3.805 1.00 94.00 123 LEU A N 1
ATOM 972 C CA . LEU A 1 123 ? -5.412 2.794 -4.882 1.00 94.00 123 LEU A CA 1
ATOM 973 C C . LEU A 1 123 ? -5.554 1.270 -5.008 1.00 94.00 123 LEU A C 1
ATOM 975 O O . LEU A 1 123 ? -5.514 0.730 -6.111 1.00 94.00 123 LEU A O 1
ATOM 979 N N . ARG A 1 124 ? -5.744 0.554 -3.893 1.00 91.19 124 ARG A N 1
ATOM 980 C CA . ARG A 1 124 ? -5.979 -0.896 -3.912 1.00 91.19 124 ARG A CA 1
ATOM 981 C C . ARG A 1 124 ? -7.290 -1.255 -4.604 1.00 91.19 124 ARG A C 1
ATOM 983 O O . ARG A 1 124 ? -7.316 -2.229 -5.357 1.00 91.19 124 ARG A O 1
ATOM 990 N N . ASP A 1 125 ? -8.338 -0.473 -4.366 1.00 88.44 125 ASP A N 1
ATOM 991 C CA . ASP A 1 125 ? -9.633 -0.655 -5.021 1.00 88.44 125 ASP A CA 1
ATOM 992 C C . ASP A 1 125 ? -9.541 -0.350 -6.521 1.00 88.44 125 ASP A C 1
ATOM 994 O O . ASP A 1 125 ? -10.140 -1.065 -7.324 1.00 88.44 125 ASP A O 1
ATOM 998 N N . GLU A 1 126 ? -8.738 0.643 -6.924 1.00 88.38 126 GLU A N 1
ATOM 999 C CA . GLU A 1 126 ? -8.440 0.870 -8.345 1.00 88.38 126 GLU A CA 1
ATOM 1000 C C . GLU A 1 126 ? -7.657 -0.280 -8.960 1.00 88.38 126 GLU A C 1
ATOM 1002 O O . GLU A 1 126 ? -8.034 -0.795 -10.010 1.00 88.38 126 GLU A O 1
ATOM 1007 N N . ARG A 1 127 ? -6.618 -0.763 -8.274 1.00 87.75 127 ARG A N 1
ATOM 1008 C CA . ARG A 1 127 ? -5.801 -1.883 -8.747 1.00 87.75 127 ARG A CA 1
ATOM 1009 C C . ARG A 1 127 ? -6.629 -3.141 -9.009 1.00 87.75 127 ARG A C 1
ATOM 1011 O O . ARG A 1 127 ? -6.314 -3.880 -9.935 1.00 87.75 127 ARG A O 1
ATOM 1018 N N . ALA A 1 128 ? -7.692 -3.375 -8.239 1.00 85.31 128 ALA A N 1
ATOM 1019 C CA . ALA A 1 128 ? -8.596 -4.505 -8.453 1.00 85.31 128 ALA A CA 1
ATOM 1020 C C . ALA A 1 128 ? -9.356 -4.444 -9.796 1.00 85.31 128 ALA A C 1
ATOM 1022 O O . ALA A 1 128 ? -9.840 -5.475 -10.262 1.00 85.31 128 ALA A O 1
ATOM 1023 N N . LYS A 1 129 ? -9.443 -3.266 -10.429 1.00 83.25 129 LYS A N 1
ATOM 1024 C CA . LYS A 1 129 ? -10.083 -3.045 -11.738 1.00 83.25 129 LYS A CA 1
ATOM 1025 C C . LYS A 1 129 ? -9.094 -3.123 -12.908 1.00 83.25 129 LYS A C 1
ATOM 1027 O O . LYS A 1 129 ? -9.509 -3.175 -14.068 1.00 83.25 129 LYS A O 1
ATOM 1032 N N . LEU A 1 130 ? -7.790 -3.126 -12.622 1.00 82.94 130 LEU A N 1
ATOM 1033 C CA . LEU A 1 130 ? -6.743 -3.123 -13.639 1.00 82.94 130 LEU A CA 1
ATOM 1034 C C . LEU A 1 130 ? -6.496 -4.545 -14.149 1.00 82.94 130 LEU A C 1
ATOM 1036 O O . LEU A 1 130 ? -5.822 -5.352 -13.510 1.00 82.94 130 LEU A O 1
ATOM 1040 N N . ASN A 1 131 ? -7.031 -4.848 -15.329 1.00 84.69 131 ASN A N 1
ATOM 1041 C CA . ASN A 1 131 ? -6.763 -6.089 -16.045 1.00 84.69 131 ASN A CA 1
ATOM 1042 C C . ASN A 1 131 ? -6.587 -5.782 -17.533 1.00 84.69 131 ASN A C 1
ATOM 1044 O O . ASN A 1 131 ? -7.566 -5.593 -18.242 1.00 84.69 131 ASN A O 1
ATOM 1048 N N . CYS A 1 132 ? -5.347 -5.766 -18.019 1.00 82.62 132 CYS A N 1
ATOM 1049 C CA . CYS A 1 132 ? -5.045 -5.422 -19.411 1.00 82.62 132 CYS A CA 1
ATOM 1050 C C . CYS A 1 132 ? -5.574 -6.430 -20.447 1.00 82.62 132 CYS A C 1
ATOM 1052 O O . CYS A 1 132 ? -5.581 -6.122 -21.633 1.00 82.62 132 CYS A O 1
ATOM 1054 N N . VAL A 1 133 ? -6.024 -7.618 -20.025 1.00 86.62 133 VAL A N 1
ATOM 1055 C CA . VAL A 1 133 ? -6.645 -8.609 -20.916 1.00 86.62 133 VAL A CA 1
ATOM 1056 C C . VAL A 1 133 ? -8.129 -8.309 -21.114 1.00 86.62 133 VAL A C 1
ATOM 1058 O O . VAL A 1 133 ? -8.632 -8.407 -22.227 1.00 86.62 133 VAL A O 1
ATOM 1061 N N . SER A 1 134 ? -8.844 -7.961 -20.041 1.00 88.56 134 SER A N 1
ATOM 1062 C CA . SER A 1 134 ? -10.302 -7.767 -20.076 1.00 88.56 134 SER A CA 1
ATOM 1063 C C . SER A 1 134 ? -10.743 -6.305 -20.124 1.00 88.56 134 SER A C 1
ATOM 1065 O O . SER A 1 134 ? -11.917 -6.031 -20.353 1.00 88.56 134 SER A O 1
ATOM 1067 N N . ASN A 1 135 ? -9.838 -5.370 -19.854 1.00 86.19 135 ASN A N 1
ATOM 1068 C CA . ASN A 1 135 ? -10.111 -3.944 -19.794 1.00 86.19 135 ASN A CA 1
ATOM 1069 C C . ASN A 1 135 ? -9.156 -3.220 -20.761 1.00 86.19 135 ASN A C 1
ATOM 1071 O O . ASN A 1 135 ? -7.997 -2.982 -20.413 1.00 86.19 135 ASN A O 1
ATOM 1075 N N . PRO A 1 136 ? -9.619 -2.879 -21.979 1.00 88.38 136 PRO A N 1
ATOM 1076 C CA . PRO A 1 136 ? -8.788 -2.195 -22.967 1.00 88.38 136 PRO A CA 1
ATOM 1077 C C . PRO A 1 136 ? -8.472 -0.744 -22.578 1.00 88.38 136 PRO A C 1
ATOM 1079 O O . PRO A 1 136 ? -7.576 -0.160 -23.170 1.00 88.38 136 PRO A O 1
ATOM 1082 N N . HIS A 1 137 ? -9.162 -0.183 -21.576 1.00 88.50 137 HIS A N 1
ATOM 1083 C CA . HIS A 1 137 ? -9.025 1.210 -21.141 1.00 88.50 137 HIS A CA 1
ATOM 1084 C C . HIS A 1 137 ? -8.112 1.389 -19.917 1.00 88.50 137 HIS A C 1
ATOM 1086 O O . HIS A 1 137 ? -8.155 2.415 -19.237 1.00 88.50 137 HIS A O 1
ATOM 1092 N N . VAL A 1 138 ? -7.318 0.368 -19.566 1.00 90.19 138 VAL A N 1
ATOM 1093 C CA . VAL A 1 138 ? -6.438 0.405 -18.383 1.00 90.19 138 VAL A CA 1
ATOM 1094 C C . VAL A 1 138 ? -5.465 1.577 -18.442 1.00 90.19 138 VAL A C 1
ATOM 1096 O O . VAL A 1 138 ? -5.193 2.186 -17.410 1.00 90.19 138 VAL A O 1
ATOM 1099 N N . PHE A 1 139 ? -4.943 1.893 -19.626 1.00 89.38 139 PHE A N 1
ATOM 1100 C CA . PHE A 1 139 ? -3.992 2.985 -19.777 1.00 89.38 139 PHE A CA 1
ATOM 1101 C C . PHE A 1 139 ? -4.650 4.334 -19.478 1.00 89.38 139 PHE A C 1
ATOM 1103 O O . PHE A 1 139 ? -4.158 5.072 -18.630 1.00 89.38 139 PHE A O 1
ATOM 1110 N N . GLU A 1 140 ? -5.803 4.618 -20.081 1.00 90.31 140 GLU A N 1
ATOM 1111 C CA . GLU A 1 140 ? -6.552 5.855 -19.858 1.00 90.31 140 GLU A CA 1
ATOM 1112 C C . GLU A 1 140 ? -6.992 5.989 -18.396 1.00 90.31 140 GLU A C 1
ATOM 1114 O O . GLU A 1 140 ? -6.900 7.067 -17.820 1.00 90.31 140 GLU A O 1
ATOM 1119 N N . GLN A 1 141 ? -7.406 4.890 -17.760 1.00 90.81 141 GLN A N 1
ATOM 1120 C CA . GLN A 1 141 ? -7.778 4.883 -16.343 1.00 90.81 141 GLN A CA 1
ATOM 1121 C C . GLN A 1 141 ? -6.593 5.177 -15.420 1.00 90.81 141 GLN A C 1
ATOM 1123 O O . GLN A 1 141 ? -6.727 5.949 -14.471 1.00 90.81 141 GLN A O 1
ATOM 1128 N N . LEU A 1 142 ? -5.425 4.586 -15.688 1.00 90.94 142 LEU A N 1
ATOM 1129 C CA . LEU A 1 142 ? -4.195 4.894 -14.954 1.00 90.94 142 LEU A CA 1
ATOM 1130 C C . LEU A 1 142 ? -3.797 6.358 -15.145 1.00 90.94 142 LEU A C 1
ATOM 1132 O O . LEU A 1 142 ? -3.432 7.034 -14.183 1.00 90.94 142 LEU A O 1
ATOM 1136 N N . MET A 1 143 ? -3.948 6.856 -16.370 1.00 91.69 143 MET A N 1
ATOM 1137 C CA . MET A 1 143 ? -3.740 8.254 -16.715 1.00 91.69 143 MET A CA 1
ATOM 1138 C C . MET A 1 143 ? -4.797 9.189 -16.135 1.00 91.69 143 MET A C 1
ATOM 1140 O O . MET A 1 143 ? -4.615 10.384 -16.254 1.00 91.69 143 MET A O 1
ATOM 1144 N N . GLN A 1 144 ? -5.856 8.717 -15.483 1.00 92.56 144 GLN A N 1
ATOM 1145 C CA . GLN A 1 144 ? -6.839 9.567 -14.798 1.00 92.56 144 GLN A CA 1
ATOM 1146 C C . GLN A 1 144 ? -6.673 9.562 -13.277 1.00 92.56 144 GLN A C 1
ATOM 1148 O O . GLN A 1 144 ? -7.412 10.252 -12.581 1.00 92.56 144 GLN A O 1
ATOM 1153 N N . LEU A 1 145 ? -5.721 8.794 -12.734 1.00 94.81 145 LEU A N 1
ATOM 1154 C CA . LEU A 1 145 ? -5.474 8.802 -11.297 1.00 94.81 145 LEU A CA 1
ATOM 1155 C C . LEU A 1 145 ? -5.004 10.188 -10.852 1.00 94.81 145 LEU A C 1
ATOM 1157 O O . LEU A 1 145 ? -4.055 10.742 -11.408 1.00 94.81 145 LEU A O 1
ATOM 1161 N N . ASP A 1 146 ? -5.649 10.697 -9.811 1.00 95.69 146 ASP A N 1
ATOM 1162 C CA . ASP A 1 146 ? -5.304 11.939 -9.137 1.00 95.69 146 ASP A CA 1
ATOM 1163 C C . ASP A 1 146 ? -5.198 11.702 -7.625 1.00 95.69 146 ASP A C 1
ATOM 1165 O O . ASP A 1 146 ? -5.943 10.907 -7.040 1.00 95.69 146 ASP A O 1
ATOM 1169 N N . VAL A 1 147 ? -4.244 12.378 -6.982 1.00 97.00 147 VAL A N 1
ATOM 1170 C CA . VAL A 1 147 ? -4.001 12.229 -5.542 1.00 97.00 147 VAL A CA 1
ATOM 1171 C C . VAL A 1 147 ? -5.177 12.758 -4.729 1.00 97.00 147 VAL A C 1
ATOM 1173 O O . VAL A 1 147 ? -5.589 12.094 -3.779 1.00 97.00 147 VAL A O 1
ATOM 1176 N N . SER A 1 148 ? -5.737 13.912 -5.089 1.00 96.25 148 SER A N 1
ATOM 1177 C CA . SER A 1 148 ? -6.844 14.534 -4.356 1.00 96.25 148 SER A CA 1
ATOM 1178 C C . SER A 1 148 ? -8.081 13.642 -4.398 1.00 96.25 148 SER A C 1
ATOM 1180 O O . SER A 1 148 ? -8.687 13.377 -3.357 1.00 96.25 148 SER A O 1
ATOM 1182 N N . ASP A 1 149 ? -8.390 13.084 -5.568 1.00 96.25 149 ASP A N 1
ATOM 1183 C CA . ASP A 1 149 ? -9.491 12.133 -5.739 1.00 96.25 149 ASP A CA 1
ATOM 1184 C C . ASP A 1 149 ? -9.257 10.824 -4.972 1.00 96.25 149 ASP A C 1
ATOM 1186 O O . ASP A 1 149 ? -10.166 10.286 -4.328 1.00 96.25 149 ASP A O 1
ATOM 1190 N N . LEU A 1 150 ? -8.034 10.283 -5.001 1.00 96.56 150 LEU A N 1
ATOM 1191 C CA . LEU A 1 150 ? -7.680 9.080 -4.240 1.00 96.56 150 LEU A CA 1
ATOM 1192 C C . LEU A 1 150 ? -7.793 9.311 -2.729 1.00 96.56 150 LEU A C 1
ATOM 1194 O O . LEU A 1 150 ? -8.331 8.456 -2.023 1.00 96.56 150 LEU A O 1
ATOM 1198 N N . LEU A 1 151 ? -7.352 10.467 -2.235 1.00 97.00 151 LEU A N 1
ATOM 1199 C CA . LEU A 1 151 ? -7.468 10.847 -0.829 1.00 97.00 151 LEU A CA 1
ATOM 1200 C C . LEU A 1 151 ? -8.926 11.045 -0.412 1.00 97.00 151 LEU A C 1
ATOM 1202 O O . LEU A 1 151 ? -9.358 10.459 0.583 1.00 97.00 151 LEU A O 1
ATOM 1206 N N . ALA A 1 152 ? -9.708 11.799 -1.186 1.00 96.75 152 ALA A N 1
ATOM 1207 C CA . ALA A 1 152 ? -11.122 12.035 -0.906 1.00 96.75 152 ALA A CA 1
ATOM 1208 C C . ALA A 1 152 ? -11.906 10.716 -0.825 1.00 96.75 152 ALA A C 1
ATOM 1210 O O . ALA A 1 152 ? -12.654 10.481 0.130 1.00 96.75 152 ALA A O 1
ATOM 1211 N N . ARG A 1 153 ? -11.679 9.804 -1.777 1.00 95.31 153 ARG A N 1
ATOM 1212 C CA . ARG A 1 153 ? -12.313 8.478 -1.779 1.00 95.31 153 ARG A CA 1
ATOM 1213 C C . ARG A 1 153 ? -11.815 7.598 -0.644 1.00 95.31 153 ARG A C 1
ATOM 1215 O O . ARG A 1 153 ? -12.630 6.963 0.018 1.00 95.31 153 ARG A O 1
ATOM 1222 N N . GLY A 1 154 ? -10.511 7.578 -0.379 1.00 94.88 154 GLY A N 1
ATOM 1223 C CA . GLY A 1 154 ? -9.929 6.821 0.729 1.00 94.88 154 GLY A CA 1
ATOM 1224 C C . GLY A 1 154 ? -10.503 7.244 2.082 1.00 94.88 154 GLY A C 1
ATOM 1225 O O . GLY A 1 154 ? -10.888 6.395 2.889 1.00 94.88 154 GLY A O 1
ATOM 1226 N N . ASN A 1 155 ? -10.646 8.551 2.296 1.00 94.12 155 ASN A N 1
ATOM 1227 C CA . ASN A 1 155 ? -11.250 9.121 3.496 1.00 94.12 155 ASN A CA 1
ATOM 1228 C C . ASN A 1 155 ? -12.750 8.815 3.584 1.00 94.12 155 ASN A C 1
ATOM 1230 O O . ASN A 1 155 ? -13.227 8.396 4.640 1.00 94.12 155 ASN A O 1
ATOM 1234 N N . SER A 1 156 ? -13.488 8.931 2.476 1.00 95.31 156 SER A N 1
ATOM 1235 C CA . SER A 1 156 ? -14.902 8.537 2.417 1.00 95.31 156 SER A CA 1
ATOM 1236 C C . SER A 1 156 ? -15.095 7.052 2.755 1.00 95.31 156 SER A C 1
ATOM 1238 O O . SER A 1 156 ? -15.942 6.703 3.576 1.00 95.31 156 SER A O 1
ATOM 1240 N N . LEU A 1 157 ? -14.260 6.166 2.203 1.00 91.31 157 LEU A N 1
ATOM 1241 C CA . LEU A 1 157 ? -14.273 4.736 2.514 1.00 91.31 157 LEU A CA 1
ATOM 1242 C C . LEU A 1 157 ? -13.981 4.475 3.996 1.00 91.31 157 LEU A C 1
ATOM 1244 O O . LEU A 1 157 ? -14.679 3.678 4.625 1.00 91.31 157 LEU A O 1
ATOM 1248 N N . ALA A 1 158 ? -12.980 5.148 4.568 1.00 89.56 158 ALA A N 1
ATOM 1249 C CA . ALA A 1 158 ? -12.657 5.030 5.987 1.00 89.56 158 ALA A CA 1
ATOM 1250 C C . ALA A 1 158 ? -13.831 5.472 6.876 1.00 89.56 158 ALA A C 1
ATOM 1252 O O . ALA A 1 158 ? -14.186 4.763 7.820 1.00 89.56 158 ALA A O 1
ATOM 1253 N N . GLN A 1 159 ? -14.481 6.586 6.532 1.00 92.25 159 GLN A N 1
ATOM 1254 C CA . GLN A 1 159 ? -15.649 7.095 7.247 1.00 92.25 159 GLN A CA 1
ATOM 1255 C C . GLN A 1 159 ? -16.842 6.135 7.152 1.00 92.25 159 GLN A C 1
ATOM 1257 O O . GLN A 1 159 ? -17.431 5.781 8.172 1.00 92.25 159 GLN A O 1
ATOM 1262 N N . ASN A 1 160 ? -17.145 5.622 5.958 1.00 93.50 160 ASN A N 1
ATOM 1263 C CA . ASN A 1 160 ? -18.216 4.645 5.754 1.00 93.50 160 ASN A CA 1
ATOM 1264 C C . ASN A 1 160 ? -17.986 3.370 6.581 1.00 93.50 160 ASN A C 1
ATOM 1266 O O . ASN A 1 160 ? -18.915 2.835 7.190 1.00 93.50 160 ASN A O 1
ATOM 1270 N N . ARG A 1 161 ? -16.737 2.886 6.644 1.00 91.38 161 ARG A N 1
ATOM 1271 C CA . ARG A 1 161 ? -16.365 1.728 7.473 1.00 91.38 161 ARG A CA 1
ATOM 1272 C C . ARG A 1 161 ? -16.530 2.016 8.960 1.00 91.38 161 ARG A C 1
ATOM 1274 O O . ARG A 1 161 ? -17.003 1.146 9.688 1.00 91.38 161 ARG A O 1
ATOM 1281 N N . LEU A 1 162 ? -16.172 3.218 9.404 1.00 91.56 162 LEU A N 1
ATOM 1282 C CA . LEU A 1 162 ? -16.348 3.647 10.788 1.00 91.56 162 LEU A CA 1
ATOM 1283 C C . LEU A 1 162 ? -17.831 3.709 11.177 1.00 91.56 162 LEU A C 1
ATOM 1285 O O . LEU A 1 162 ? -18.221 3.202 12.226 1.00 91.56 162 LEU A O 1
ATOM 1289 N N . GLU A 1 163 ? -18.673 4.283 10.322 1.00 94.25 163 GLU A N 1
ATOM 1290 C CA . GLU A 1 163 ? -20.120 4.342 10.537 1.00 94.25 163 GLU A CA 1
ATOM 1291 C C . GLU A 1 163 ? -20.759 2.953 10.548 1.00 94.25 163 GLU A C 1
ATOM 1293 O O . GLU A 1 163 ? -21.590 2.661 11.410 1.00 94.25 163 GLU A O 1
ATOM 1298 N N . ALA A 1 164 ? -20.344 2.072 9.636 1.00 92.94 164 ALA A N 1
ATOM 1299 C CA . ALA A 1 164 ? -20.776 0.680 9.633 1.00 92.94 164 ALA A CA 1
ATOM 1300 C C . ALA A 1 164 ? -20.353 -0.044 10.922 1.00 92.94 164 ALA A C 1
ATOM 1302 O O . ALA A 1 164 ? -21.166 -0.733 11.533 1.00 92.94 164 ALA A O 1
ATOM 1303 N N . ALA A 1 165 ? -19.118 0.164 11.386 1.00 93.06 165 ALA A N 1
ATOM 1304 C CA . ALA A 1 165 ? -18.628 -0.413 12.633 1.00 93.06 165 ALA A CA 1
ATOM 1305 C C . ALA A 1 165 ? -19.439 0.061 13.847 1.00 93.06 165 ALA A C 1
ATOM 1307 O O . ALA A 1 165 ? -19.833 -0.759 14.671 1.00 93.06 165 ALA A O 1
ATOM 1308 N N . ARG A 1 166 ? -19.760 1.359 13.933 1.00 93.50 166 ARG A N 1
ATOM 1309 C CA . ARG A 1 166 ? -20.598 1.913 15.011 1.00 93.50 166 ARG A CA 1
ATOM 1310 C C . ARG A 1 166 ? -21.981 1.275 15.065 1.00 93.50 166 ARG A C 1
ATOM 1312 O O . ARG A 1 166 ? -22.456 0.974 16.153 1.00 93.50 166 ARG A O 1
ATOM 1319 N N . LYS A 1 167 ? -22.601 1.022 13.908 1.00 93.00 167 LYS A N 1
ATOM 1320 C CA . LYS A 1 167 ? -23.908 0.345 13.824 1.00 93.00 167 LYS A CA 1
ATOM 1321 C C . LYS A 1 167 ? -23.863 -1.100 14.331 1.00 93.00 167 LYS A C 1
ATOM 1323 O O . LYS A 1 167 ? -24.877 -1.599 14.805 1.00 93.00 167 LYS A O 1
ATOM 1328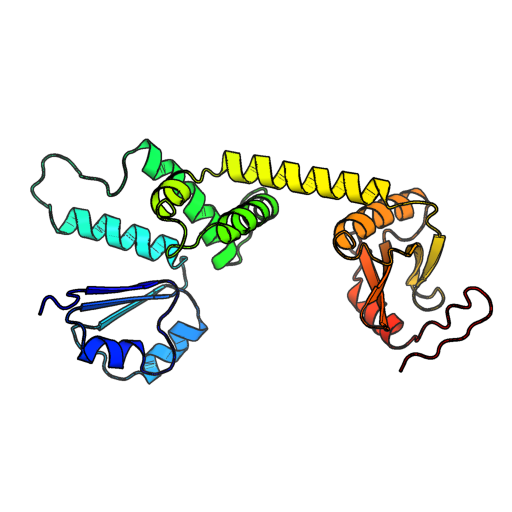 N N . LEU A 1 168 ? -22.708 -1.762 14.244 1.00 92.00 168 LEU A N 1
ATOM 1329 C CA . LEU A 1 168 ? -22.526 -3.128 14.738 1.00 92.00 168 LEU A CA 1
ATOM 1330 C C . LEU A 1 168 ? -22.273 -3.192 16.247 1.00 92.00 168 LEU A C 1
ATOM 1332 O O . LEU A 1 168 ? -22.492 -4.244 16.849 1.00 92.00 168 LEU A O 1
ATOM 1336 N N . ILE A 1 169 ? -21.837 -2.095 16.873 1.00 93.44 169 ILE A N 1
ATOM 1337 C CA . ILE A 1 169 ? -21.601 -2.047 18.317 1.00 93.44 169 ILE A CA 1
ATOM 1338 C C . ILE A 1 169 ? -22.942 -1.930 19.044 1.00 93.44 169 ILE A C 1
ATOM 1340 O O . ILE A 1 169 ? -23.457 -0.840 19.276 1.00 93.44 169 ILE A O 1
ATOM 1344 N N . HIS A 1 170 ? -23.494 -3.074 19.436 1.00 90.69 170 HIS A N 1
ATOM 1345 C CA . HIS A 1 170 ? -24.690 -3.168 20.263 1.00 90.69 170 HIS A CA 1
ATOM 1346 C C . HIS A 1 170 ? -24.352 -3.905 21.563 1.00 90.69 170 HIS A C 1
ATOM 1348 O O . HIS A 1 170 ? -23.747 -4.973 21.535 1.00 90.69 170 HIS A O 1
ATOM 1354 N N . ASN A 1 171 ? -24.732 -3.321 22.704 1.00 89.25 171 ASN A N 1
ATOM 1355 C CA . ASN A 1 171 ? -24.551 -3.900 24.044 1.00 89.25 171 ASN A CA 1
ATOM 1356 C C . ASN A 1 171 ? -23.128 -4.439 24.320 1.00 89.25 171 ASN A C 1
ATOM 1358 O O . ASN A 1 171 ? -22.970 -5.629 24.610 1.00 89.25 171 ASN A O 1
ATOM 1362 N N . PRO A 1 172 ? -22.080 -3.595 24.233 1.00 94.94 172 PRO A N 1
ATOM 1363 C CA . PRO A 1 172 ? -20.729 -4.024 24.576 1.00 94.94 172 PRO A CA 1
ATOM 1364 C C . PRO A 1 172 ? -20.665 -4.496 26.035 1.00 94.94 172 PRO A C 1
ATOM 1366 O O . PRO A 1 172 ? -21.287 -3.909 26.921 1.00 94.94 172 PRO A O 1
ATOM 1369 N N . PHE A 1 173 ? -19.885 -5.543 26.291 1.00 94.38 173 PHE A N 1
ATOM 1370 C CA . PHE A 1 173 ? -19.708 -6.129 27.620 1.00 94.38 173 PHE A CA 1
ATOM 1371 C C . PHE A 1 173 ? -18.273 -5.945 28.114 1.00 94.38 173 PHE A C 1
ATOM 1373 O O . PHE A 1 173 ? -17.356 -5.711 27.329 1.00 94.38 173 PHE A O 1
ATOM 1380 N N . LYS A 1 174 ? -18.058 -6.051 29.428 1.00 94.44 174 LYS A N 1
ATOM 1381 C CA . LYS A 1 174 ? -16.714 -5.977 30.011 1.00 94.44 174 LYS A CA 1
ATOM 1382 C C . LYS A 1 174 ? -15.967 -7.297 29.834 1.00 94.44 174 LYS A C 1
ATOM 1384 O O . LYS A 1 174 ? -16.502 -8.361 30.137 1.00 94.44 174 LYS A O 1
ATOM 1389 N N . LEU A 1 175 ? -14.717 -7.217 29.393 1.00 91.06 175 LEU A N 1
ATOM 1390 C CA . LEU A 1 175 ? -13.799 -8.341 29.248 1.00 91.06 175 LEU A CA 1
ATOM 1391 C C . LEU A 1 175 ? -12.588 -8.156 30.166 1.00 91.06 175 LEU A C 1
ATOM 1393 O O . LEU A 1 175 ? -11.880 -7.150 30.081 1.00 91.06 175 LEU A O 1
ATOM 1397 N N . TYR A 1 176 ? -12.331 -9.166 30.996 1.00 90.19 176 TYR A N 1
ATOM 1398 C CA . TYR A 1 176 ? -11.155 -9.260 31.859 1.00 90.19 176 TYR A CA 1
ATOM 1399 C C . TYR A 1 176 ? -9.958 -9.774 31.061 1.00 90.19 176 TYR A C 1
ATOM 1401 O O . TYR A 1 176 ? -9.951 -10.913 30.590 1.00 90.19 176 TYR A O 1
ATOM 1409 N N . LEU A 1 177 ? -8.925 -8.948 30.916 1.00 86.25 177 LEU A N 1
ATOM 1410 C CA . LEU A 1 177 ? -7.731 -9.306 30.156 1.00 86.25 177 LEU A CA 1
ATOM 1411 C C . LEU A 1 177 ? -6.755 -10.0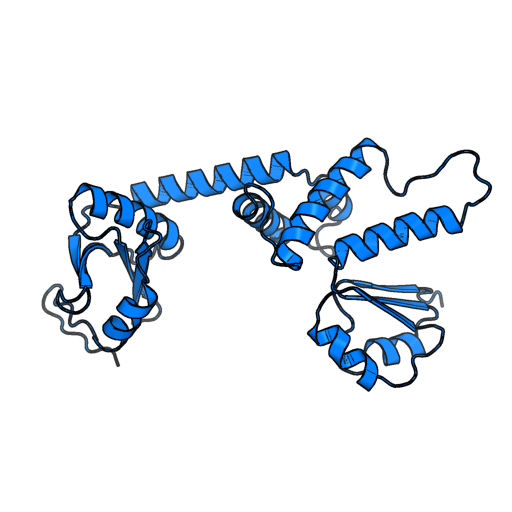81 31.049 1.00 86.25 177 LEU A C 1
ATOM 1413 O O . LEU A 1 177 ? -6.326 -9.582 32.089 1.00 86.25 177 LEU A O 1
ATOM 1417 N N . GLY A 1 178 ? -6.413 -11.313 30.652 1.00 82.88 178 GLY A N 1
ATOM 1418 C CA . GLY A 1 178 ? -5.507 -12.189 31.408 1.00 82.88 178 GLY A CA 1
ATOM 1419 C C . GLY A 1 178 ? -5.969 -12.420 32.849 1.00 82.88 178 GLY A C 1
ATOM 1420 O O . GLY A 1 178 ? -5.207 -12.175 33.776 1.00 82.88 178 GLY A O 1
ATOM 1421 N N . GLN A 1 179 ? -7.238 -12.805 33.039 1.00 79.06 179 GLN A N 1
ATOM 1422 C CA . GLN A 1 179 ? -7.871 -12.960 34.363 1.00 79.06 179 GLN A CA 1
ATOM 1423 C C . GLN A 1 179 ? -7.871 -11.674 35.220 1.00 79.06 179 GLN A C 1
ATOM 1425 O O . GLN A 1 179 ? -7.967 -11.737 36.440 1.00 79.06 179 GLN A O 1
ATOM 1430 N N . GLY A 1 180 ? -7.764 -10.500 34.589 1.00 80.44 180 GLY A N 1
ATOM 1431 C CA . GLY A 1 180 ? -7.755 -9.197 35.261 1.00 80.44 180 GLY A CA 1
ATOM 1432 C C . GLY A 1 180 ? -6.359 -8.610 35.485 1.00 80.44 180 GLY A C 1
ATOM 1433 O O . GLY A 1 180 ? -6.259 -7.428 35.803 1.00 80.44 180 GLY A O 1
ATOM 1434 N N . LEU A 1 181 ? -5.283 -9.368 35.236 1.00 84.44 181 LEU A N 1
ATOM 1435 C CA . LEU A 1 181 ? -3.898 -8.885 35.364 1.00 84.44 181 LEU A CA 1
ATOM 1436 C C . LEU A 1 181 ? -3.604 -7.666 34.480 1.00 84.44 181 LEU A C 1
ATOM 1438 O O . LEU A 1 181 ? -2.790 -6.817 34.838 1.00 84.44 181 LEU A O 1
ATOM 1442 N N . TYR A 1 182 ? -4.279 -7.567 33.335 1.00 85.44 182 TYR A N 1
ATOM 1443 C CA . TYR A 1 182 ? -4.119 -6.463 32.386 1.00 85.44 182 TYR A CA 1
ATOM 1444 C C . TYR A 1 182 ? -5.299 -5.482 32.413 1.00 85.44 182 TYR A C 1
ATOM 1446 O O . TYR A 1 182 ? -5.436 -4.650 31.515 1.00 85.44 182 TYR A O 1
ATOM 1454 N N . GLY A 1 183 ? -6.135 -5.560 33.451 1.00 89.62 183 GLY A N 1
ATOM 1455 C CA . GLY A 1 183 ? -7.329 -4.744 33.621 1.00 89.62 183 GLY A CA 1
ATOM 1456 C C . GLY A 1 183 ? -8.521 -5.207 32.783 1.00 89.62 183 GLY A C 1
ATOM 1457 O O . GLY A 1 183 ? -8.572 -6.324 32.259 1.00 89.62 183 GLY A O 1
ATOM 1458 N N . GLU A 1 184 ? -9.503 -4.318 32.685 1.00 92.75 184 GLU A N 1
ATOM 1459 C CA . GLU A 1 184 ? -10.769 -4.540 31.990 1.00 92.75 184 GLU A CA 1
ATOM 1460 C C . GLU A 1 184 ? -10.872 -3.644 30.754 1.00 92.75 184 GLU A C 1
ATOM 1462 O O . GLU A 1 184 ? -10.339 -2.531 30.734 1.00 92.75 184 GLU A O 1
ATOM 1467 N N . CYS A 1 185 ? -11.591 -4.115 29.739 1.00 94.50 185 CYS A N 1
ATOM 1468 C CA . CYS A 1 185 ? -11.920 -3.350 28.539 1.00 94.50 185 CYS A CA 1
ATOM 1469 C C . CYS A 1 185 ? -13.319 -3.704 28.017 1.00 94.50 185 CYS A C 1
ATOM 1471 O O . CYS A 1 185 ? -13.895 -4.708 28.438 1.00 94.50 185 CYS A O 1
ATOM 1473 N N . LEU A 1 186 ? -13.875 -2.901 27.108 1.00 96.94 186 LEU A N 1
ATOM 1474 C CA . LEU A 1 186 ? -15.114 -3.250 26.416 1.00 96.94 186 LEU A CA 1
ATOM 1475 C C . LEU A 1 186 ? -14.846 -4.211 25.261 1.00 96.94 186 LEU A C 1
ATOM 1477 O O . LEU A 1 186 ? -13.881 -4.077 24.500 1.00 96.94 186 LEU A O 1
ATOM 1481 N N . ALA A 1 187 ? -15.766 -5.153 25.109 1.00 94.75 187 ALA A N 1
ATOM 1482 C CA . ALA A 1 187 ? -15.739 -6.172 24.087 1.00 94.75 187 ALA A CA 1
ATOM 1483 C C . ALA A 1 187 ? -17.097 -6.336 23.405 1.00 94.75 187 ALA A C 1
ATOM 1485 O O . ALA A 1 187 ? -18.147 -6.050 23.984 1.00 94.75 187 ALA A O 1
ATOM 1486 N N . ILE A 1 188 ? -17.066 -6.853 22.180 1.00 94.81 188 ILE A N 1
ATOM 1487 C CA . ILE A 1 188 ? -18.254 -7.337 21.477 1.00 94.81 188 ILE A CA 1
ATOM 1488 C C . ILE A 1 188 ? -17.980 -8.686 20.823 1.00 94.81 188 ILE A C 1
ATOM 1490 O O . ILE A 1 188 ? -16.848 -8.981 20.429 1.00 94.81 188 ILE A O 1
ATOM 1494 N N . ARG A 1 189 ? -19.036 -9.488 20.673 1.00 91.94 189 ARG A N 1
ATOM 1495 C CA . ARG A 1 189 ? -19.037 -10.673 19.819 1.00 91.94 189 ARG A CA 1
ATOM 1496 C C . ARG A 1 189 ? -19.568 -10.292 18.433 1.00 91.94 189 ARG A C 1
ATOM 1498 O O . ARG A 1 189 ? -20.724 -9.914 18.312 1.00 91.94 189 ARG A O 1
ATOM 1505 N N . ALA A 1 190 ? -18.723 -10.377 17.411 1.00 89.19 190 ALA A N 1
ATOM 1506 C CA . ALA A 1 190 ? -18.995 -9.972 16.030 1.00 89.19 190 ALA A CA 1
ATOM 1507 C C . ALA A 1 190 ? -18.886 -11.170 15.065 1.00 89.19 190 ALA A C 1
ATOM 1509 O O . ALA A 1 190 ? -18.119 -11.149 14.097 1.00 89.19 190 ALA A O 1
ATOM 1510 N N . ASP A 1 191 ? -19.615 -12.251 15.360 1.00 85.19 191 ASP A N 1
ATOM 1511 C CA . ASP A 1 191 ? -19.669 -13.430 14.490 1.00 85.19 191 ASP A CA 1
ATOM 1512 C C . ASP A 1 191 ? -20.274 -13.052 13.129 1.00 85.19 191 ASP A C 1
ATOM 1514 O O . ASP A 1 191 ? -21.380 -12.532 13.063 1.00 85.19 191 ASP A O 1
ATOM 1518 N N . GLY A 1 192 ? -19.545 -13.308 12.039 1.00 76.94 192 GLY A N 1
ATOM 1519 C CA . GLY A 1 192 ? -19.962 -12.945 10.675 1.00 76.94 192 GLY A CA 1
ATOM 1520 C C . GLY A 1 192 ? -19.433 -11.594 10.171 1.00 76.94 192 GLY A C 1
ATOM 1521 O O . GLY A 1 192 ? -19.256 -11.439 8.964 1.00 76.94 192 GLY A O 1
ATOM 1522 N N . ASP A 1 193 ? -19.040 -10.680 11.065 1.00 78.94 193 ASP A N 1
ATOM 1523 C CA . ASP A 1 193 ? -18.639 -9.301 10.726 1.00 78.94 193 ASP A CA 1
ATOM 1524 C C . ASP A 1 193 ? -17.148 -9.005 10.971 1.00 78.94 193 ASP A C 1
ATOM 1526 O O . ASP A 1 193 ? -16.724 -7.880 11.256 1.00 78.94 193 ASP A O 1
ATOM 1530 N N . SER A 1 194 ? -16.288 -10.012 10.792 1.00 77.56 194 SER A N 1
ATOM 1531 C CA . SER A 1 194 ? -14.845 -9.886 11.052 1.00 77.56 194 SER A CA 1
ATOM 1532 C C . SER A 1 194 ? -14.145 -8.824 10.183 1.00 77.56 194 SER A C 1
ATOM 1534 O O . SER A 1 194 ? -13.054 -8.358 10.529 1.00 77.56 194 SER A O 1
ATOM 1536 N N . LYS A 1 195 ? -14.761 -8.421 9.061 1.00 86.06 195 LYS A N 1
ATOM 1537 C CA . LYS A 1 195 ? -14.239 -7.421 8.110 1.00 86.06 195 LYS A CA 1
ATOM 1538 C C . LYS A 1 195 ? -14.103 -6.017 8.707 1.00 86.06 195 LYS A C 1
ATOM 1540 O O . LYS A 1 195 ? -13.305 -5.238 8.187 1.00 86.06 195 LYS A O 1
ATOM 1545 N N . LEU A 1 196 ? -14.858 -5.704 9.762 1.00 90.00 196 LEU A N 1
ATOM 1546 C CA . LEU A 1 196 ? -14.835 -4.408 10.456 1.00 90.00 196 LEU A CA 1
ATOM 1547 C C . LEU A 1 196 ? -14.171 -4.487 11.839 1.00 90.00 196 LEU A C 1
ATOM 1549 O O . LEU A 1 196 ? -14.212 -3.536 12.609 1.00 90.00 196 LEU A O 1
ATOM 1553 N N . SER A 1 197 ? -13.517 -5.607 12.164 1.00 90.44 197 SER A N 1
ATOM 1554 C CA . SER A 1 197 ? -12.892 -5.830 13.479 1.00 90.44 197 SER A CA 1
ATOM 1555 C C . SER A 1 197 ? -11.865 -4.763 13.875 1.00 90.44 197 SER A C 1
ATOM 1557 O O . SER A 1 197 ? -11.698 -4.476 15.059 1.00 90.44 197 SER A O 1
ATOM 1559 N N . HIS A 1 198 ? -11.174 -4.157 12.907 1.00 89.94 198 HIS A N 1
ATOM 1560 C CA . HIS A 1 198 ? -10.251 -3.061 13.185 1.00 89.94 198 HIS A CA 1
ATOM 1561 C C . HIS A 1 198 ? -10.995 -1.805 13.643 1.00 89.94 198 HIS A C 1
ATOM 1563 O O . HIS A 1 198 ? -10.676 -1.273 14.703 1.00 89.94 198 HIS A O 1
ATOM 1569 N N . GLU A 1 199 ? -11.989 -1.363 12.875 1.00 93.56 199 GLU A N 1
ATOM 1570 C CA . GLU A 1 199 ? -12.781 -0.170 13.166 1.00 93.56 199 GLU A CA 1
ATOM 1571 C C . GLU A 1 199 ? -13.614 -0.342 14.443 1.00 93.56 199 GLU A C 1
ATOM 1573 O O . GLU A 1 199 ? -13.592 0.533 15.306 1.00 93.56 199 GLU A O 1
ATOM 1578 N N . ILE A 1 200 ? -14.259 -1.502 14.617 1.00 94.50 200 ILE A N 1
ATOM 1579 C CA . ILE A 1 200 ? -15.002 -1.845 15.839 1.00 94.50 200 ILE A CA 1
ATOM 1580 C C . ILE A 1 200 ? -14.071 -1.788 17.055 1.00 94.50 200 ILE A C 1
ATOM 1582 O O . ILE A 1 200 ? -14.406 -1.171 18.062 1.00 94.50 200 ILE A O 1
ATOM 1586 N N . GLY A 1 201 ? -12.882 -2.392 16.966 1.00 93.75 201 GLY A N 1
ATOM 1587 C CA . GLY A 1 201 ? -11.922 -2.390 18.067 1.00 93.75 201 GLY A CA 1
ATOM 1588 C C . GLY A 1 201 ? -11.438 -0.985 18.440 1.00 93.75 201 GLY A C 1
ATOM 1589 O O . GLY A 1 201 ? -11.265 -0.696 19.622 1.00 93.75 201 GLY A O 1
ATOM 1590 N N . LEU A 1 202 ? -11.239 -0.093 17.464 1.00 94.00 202 LEU A N 1
ATOM 1591 C CA . LEU A 1 202 ? -10.851 1.295 17.739 1.00 94.00 202 LEU A CA 1
ATOM 1592 C C . LEU A 1 202 ? -11.972 2.086 18.423 1.00 94.00 202 LEU A C 1
ATOM 1594 O O . LEU A 1 202 ? -11.698 2.816 19.375 1.00 94.00 202 LEU A O 1
ATOM 1598 N N . GLU A 1 203 ? -13.223 1.930 17.992 1.00 96.25 203 GLU A N 1
ATOM 1599 C CA . GLU A 1 203 ? -14.352 2.593 18.657 1.00 96.25 203 GLU A CA 1
ATOM 1600 C C . GLU A 1 203 ? -14.582 2.031 20.067 1.00 96.25 203 GLU A C 1
ATOM 1602 O O . GLU A 1 203 ? -14.728 2.806 21.010 1.00 96.25 203 GLU A O 1
ATOM 1607 N N . LEU A 1 204 ? -14.489 0.709 20.255 1.00 96.44 204 LEU A N 1
ATOM 1608 C CA . LEU A 1 204 ? -14.546 0.090 21.585 1.00 96.44 204 LEU A CA 1
ATOM 1609 C C . LEU A 1 204 ? -13.413 0.566 22.502 1.00 96.44 204 LEU A C 1
ATOM 1611 O O . LEU A 1 204 ? -13.638 0.742 23.697 1.00 96.44 204 LEU A O 1
ATOM 1615 N N . SER A 1 205 ? -12.216 0.815 21.968 1.00 96.12 205 SER A N 1
ATOM 1616 C CA . SER A 1 205 ? -11.098 1.382 22.732 1.00 96.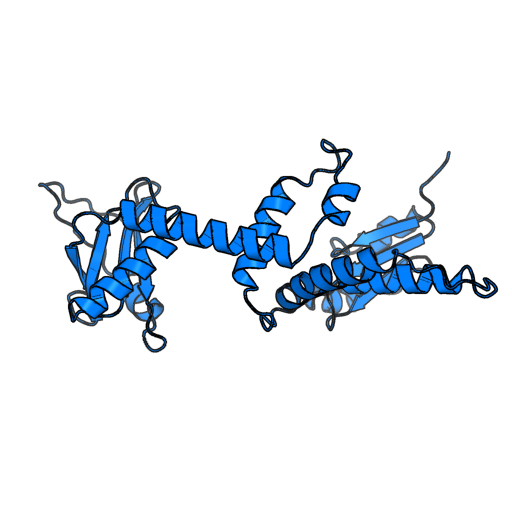12 205 SER A CA 1
ATOM 1617 C C . SER A 1 205 ? -11.430 2.772 23.278 1.00 96.12 205 SER A C 1
ATOM 1619 O O . SER A 1 205 ? -11.208 3.040 24.461 1.00 96.12 205 SER A O 1
ATOM 1621 N N . LYS A 1 206 ? -12.027 3.637 22.448 1.00 96.25 206 LYS A N 1
ATOM 1622 C CA . LYS A 1 206 ? -12.484 4.971 22.873 1.00 96.25 206 LYS A CA 1
ATOM 1623 C C . LYS A 1 206 ? -13.595 4.868 23.915 1.00 96.25 206 LYS A C 1
ATOM 1625 O O . LYS A 1 206 ? -13.507 5.504 24.960 1.00 96.25 206 LYS A O 1
ATOM 1630 N N . MET A 1 207 ? -14.599 4.024 23.666 1.00 96.69 207 MET A N 1
ATOM 1631 C CA . MET A 1 207 ? -15.707 3.797 24.601 1.00 96.69 207 MET A CA 1
ATOM 1632 C C . MET A 1 207 ? -15.216 3.256 25.949 1.00 96.69 207 MET A C 1
ATOM 1634 O O . MET A 1 207 ? -15.712 3.669 26.993 1.00 96.69 207 MET A O 1
ATOM 1638 N N . SER A 1 208 ? -14.215 2.371 25.939 1.00 96.88 208 SER A N 1
ATOM 1639 C CA . SER A 1 208 ? -13.608 1.826 27.157 1.00 96.88 208 SER A CA 1
ATOM 1640 C C . SER A 1 208 ? -12.937 2.918 27.977 1.00 96.88 208 SER A C 1
ATOM 1642 O O . SER A 1 208 ? -13.192 3.012 29.175 1.00 96.88 208 SER A O 1
ATOM 1644 N N . ALA A 1 209 ? -12.155 3.787 27.331 1.00 96.19 209 ALA A N 1
ATOM 1645 C CA . ALA A 1 209 ? -11.535 4.928 27.995 1.00 96.19 209 ALA A CA 1
ATOM 1646 C C . ALA A 1 209 ? -12.586 5.868 28.613 1.00 96.19 209 ALA A C 1
ATOM 1648 O O . ALA A 1 209 ? -12.464 6.250 29.775 1.00 96.19 209 ALA A O 1
ATOM 1649 N N . SER A 1 210 ? -13.660 6.184 27.878 1.00 96.19 210 SER A N 1
ATOM 1650 C CA . SER A 1 210 ? -14.773 7.002 28.388 1.00 96.19 210 SER A CA 1
ATOM 1651 C C . SER A 1 210 ? -15.515 6.357 29.564 1.00 96.19 210 SER A C 1
ATOM 1653 O O . SER A 1 210 ? -16.075 7.068 30.391 1.00 96.19 210 SER A O 1
ATOM 1655 N N . ALA A 1 211 ? -15.504 5.026 29.660 1.00 96.00 211 ALA A N 1
ATOM 1656 C CA . ALA A 1 211 ? -16.081 4.268 30.768 1.00 96.00 211 ALA A CA 1
ATOM 1657 C C . ALA A 1 211 ? -15.110 4.060 31.951 1.00 96.00 211 ALA A C 1
ATOM 1659 O O . ALA A 1 211 ? -15.435 3.320 32.879 1.00 96.00 211 ALA A O 1
ATOM 1660 N N . GLY A 1 212 ? -13.915 4.666 31.922 1.00 95.56 212 GLY A N 1
ATOM 1661 C CA . GLY A 1 212 ? -12.888 4.498 32.957 1.00 95.56 212 GLY A CA 1
ATOM 1662 C C . GLY A 1 212 ? -12.178 3.138 32.931 1.00 95.56 212 GLY A C 1
ATOM 1663 O O . GLY A 1 212 ? -11.534 2.761 33.908 1.00 95.56 212 GLY A O 1
ATOM 1664 N N . LEU A 1 213 ? -12.304 2.389 31.835 1.00 95.00 213 LEU A N 1
ATOM 1665 C CA . LEU A 1 213 ? -11.616 1.119 31.604 1.00 95.00 213 LEU A CA 1
ATOM 1666 C C . LEU A 1 213 ? -10.300 1.351 30.845 1.00 95.00 213 LEU A C 1
ATOM 1668 O O . LEU A 1 213 ? -9.986 2.470 30.427 1.00 95.00 213 LEU A O 1
ATOM 1672 N N . ARG A 1 214 ? -9.514 0.289 30.623 1.00 93.50 214 ARG A N 1
ATOM 1673 C CA . ARG A 1 214 ? -8.317 0.387 29.774 1.00 93.50 214 ARG A CA 1
ATOM 1674 C C . ARG A 1 214 ? -8.720 0.867 28.373 1.00 93.50 214 ARG A C 1
ATOM 1676 O O . ARG A 1 214 ? -9.729 0.385 27.861 1.00 93.50 214 ARG A O 1
ATOM 1683 N N . PRO A 1 215 ? -7.925 1.733 27.715 1.00 95.44 215 PRO A N 1
ATOM 1684 C CA . PRO A 1 215 ? -8.165 2.191 26.344 1.00 95.44 215 PRO A CA 1
ATOM 1685 C C . PRO A 1 215 ? -7.842 1.070 25.343 1.00 95.44 215 PRO A C 1
ATOM 1687 O O . PRO A 1 215 ? -6.891 1.138 24.567 1.00 95.44 215 PRO A O 1
ATOM 1690 N N . ILE A 1 216 ? -8.585 -0.025 25.435 1.00 94.25 216 ILE A N 1
ATOM 1691 C CA . ILE A 1 216 ? -8.466 -1.234 24.633 1.00 94.25 216 ILE A CA 1
ATOM 1692 C C . ILE A 1 216 ? -9.883 -1.593 24.195 1.00 94.25 216 ILE A C 1
ATOM 1694 O O . ILE A 1 216 ? -10.821 -1.477 24.970 1.00 94.25 216 ILE A O 1
ATOM 1698 N N . GLY A 1 217 ? -10.057 -2.012 22.952 1.00 94.88 217 GLY A N 1
ATOM 1699 C CA . GLY A 1 217 ? -11.291 -2.606 22.463 1.00 94.88 217 GLY A CA 1
ATOM 1700 C C . GLY A 1 217 ? -11.035 -4.033 22.013 1.00 94.88 21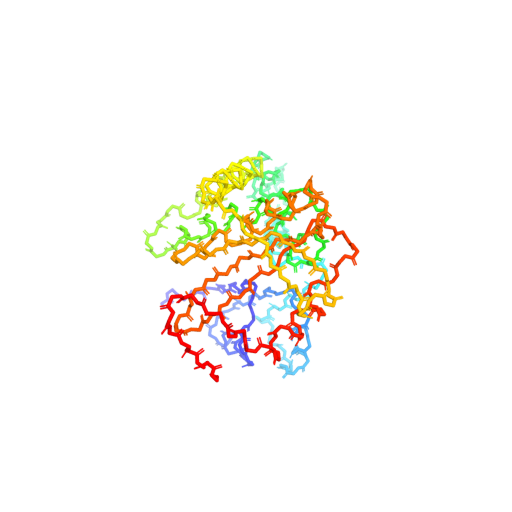7 GLY A C 1
ATOM 1701 O O . GLY A 1 217 ? -10.055 -4.291 21.305 1.00 94.88 217 GLY A O 1
ATOM 1702 N N . ALA A 1 218 ? -11.907 -4.954 22.417 1.00 93.94 218 ALA A N 1
ATOM 1703 C CA . ALA A 1 218 ? -11.811 -6.361 22.056 1.00 93.94 218 ALA A CA 1
ATOM 1704 C C . ALA A 1 218 ? -12.949 -6.781 21.116 1.00 93.94 218 ALA A C 1
ATOM 1706 O O . ALA A 1 218 ? -14.129 -6.648 21.426 1.00 93.94 218 ALA A O 1
ATOM 1707 N N . VAL A 1 219 ? -12.595 -7.340 19.962 1.00 93.12 219 VAL A N 1
ATOM 1708 C CA . VAL A 1 219 ? -13.562 -7.917 19.023 1.00 93.12 219 VAL A CA 1
ATOM 1709 C C . VAL A 1 219 ? -13.394 -9.423 19.020 1.00 93.12 219 VAL A C 1
ATOM 1711 O O . VAL A 1 219 ? -12.343 -9.930 18.630 1.00 93.12 219 VAL A O 1
ATOM 1714 N N . VAL A 1 220 ? -14.428 -10.125 19.464 1.00 91.19 220 VAL A N 1
ATOM 1715 C CA . VAL A 1 220 ? -14.466 -11.581 19.573 1.00 91.19 220 VAL A CA 1
ATOM 1716 C C . VAL A 1 220 ? -15.290 -12.135 18.417 1.00 91.19 220 VAL A C 1
ATOM 1718 O O . VAL A 1 220 ? -16.400 -11.671 18.192 1.00 91.19 220 VAL A O 1
ATOM 1721 N N . PHE A 1 221 ? -14.783 -13.107 17.668 1.00 87.62 221 PHE A N 1
ATOM 1722 C CA . PHE A 1 221 ? -15.543 -13.729 16.582 1.00 87.62 221 PHE A CA 1
ATOM 1723 C C . PHE A 1 221 ? -15.072 -15.154 16.299 1.00 87.62 221 PHE A C 1
ATOM 1725 O O . PHE A 1 221 ? -13.902 -15.490 16.484 1.00 87.62 221 PHE A O 1
ATOM 1732 N N . MET A 1 222 ? -15.977 -15.988 15.799 1.00 87.06 222 MET A N 1
ATOM 1733 C CA . MET A 1 222 ? -15.673 -17.333 15.327 1.00 87.06 222 MET A CA 1
ATOM 1734 C C . MET A 1 222 ? -15.108 -17.299 13.905 1.00 87.06 222 MET A C 1
ATOM 1736 O O . MET A 1 222 ? -15.705 -16.734 12.988 1.00 87.06 222 MET A O 1
ATOM 1740 N N . GLN A 1 223 ? -13.969 -17.955 13.684 1.00 80.81 223 GLN A N 1
ATOM 1741 C CA . GLN A 1 223 ? -13.400 -18.152 12.353 1.00 80.81 223 GLN A CA 1
ATOM 1742 C C . GLN A 1 223 ? -12.929 -19.597 12.194 1.00 80.81 223 GLN A C 1
ATOM 1744 O O . GLN A 1 223 ? -11.972 -20.015 12.839 1.00 80.81 223 GLN A O 1
ATOM 1749 N N . ARG A 1 224 ? -13.569 -20.344 11.282 1.00 85.19 224 ARG A N 1
ATOM 1750 C CA . ARG A 1 224 ? -13.263 -21.764 11.005 1.00 85.19 224 ARG A CA 1
ATOM 1751 C C . ARG A 1 224 ? -13.295 -22.642 12.270 1.00 85.19 224 ARG A C 1
ATOM 1753 O O . ARG A 1 224 ? -12.412 -23.462 12.473 1.00 85.19 224 ARG A O 1
ATOM 1760 N N . GLY A 1 225 ? -14.290 -22.427 13.133 1.00 82.50 225 GLY A N 1
ATOM 1761 C CA . GLY A 1 225 ? -14.452 -23.174 14.387 1.00 82.50 225 GLY A CA 1
ATOM 1762 C C . GLY A 1 225 ? -13.563 -22.706 15.544 1.00 82.50 225 GLY A C 1
ATOM 1763 O O . GLY A 1 225 ? -13.739 -23.186 16.656 1.00 82.50 225 GLY A O 1
ATOM 1764 N N . LEU A 1 226 ? -12.664 -21.741 15.320 1.00 82.62 226 LEU A N 1
ATOM 1765 C CA . LEU A 1 226 ? -11.801 -21.180 16.359 1.00 82.62 226 LEU A CA 1
ATOM 1766 C C . LEU A 1 226 ? -12.337 -19.833 16.844 1.00 82.62 226 LEU A C 1
ATOM 1768 O O . LEU A 1 226 ? -12.674 -18.968 16.028 1.00 82.62 226 LEU A O 1
ATOM 1772 N N . LEU A 1 227 ? -12.356 -19.638 18.163 1.00 83.88 227 LEU A N 1
ATOM 1773 C CA . LEU A 1 227 ? -12.634 -18.341 18.767 1.00 83.88 227 LEU A CA 1
ATOM 1774 C C . LEU A 1 227 ? -11.416 -17.434 18.584 1.00 83.88 227 LEU A C 1
ATOM 1776 O O . LEU A 1 227 ? -10.319 -17.746 19.045 1.00 83.88 227 LEU A O 1
ATOM 1780 N N . LYS A 1 228 ? -11.602 -16.301 17.914 1.00 86.94 228 LYS A N 1
ATOM 1781 C CA . LYS A 1 228 ? -10.565 -15.288 17.734 1.00 86.94 228 LYS A CA 1
ATOM 1782 C C . LYS A 1 228 ? -10.914 -14.033 18.501 1.00 86.94 228 LYS A C 1
ATOM 1784 O O . LYS A 1 228 ? -12.058 -13.591 18.495 1.00 86.94 228 LYS A O 1
ATOM 1789 N N . ILE A 1 229 ? -9.896 -13.435 19.109 1.00 88.75 229 ILE A N 1
ATOM 1790 C CA . ILE A 1 229 ? -9.997 -12.150 19.793 1.00 88.75 229 ILE A CA 1
ATOM 1791 C C . ILE A 1 229 ? -9.010 -11.191 19.134 1.00 88.75 229 ILE A C 1
ATOM 1793 O O . ILE A 1 229 ? -7.814 -11.464 19.051 1.00 88.75 229 ILE A O 1
ATOM 1797 N N . CYS A 1 230 ? -9.518 -10.066 18.644 1.00 90.19 230 CYS A N 1
ATOM 1798 C CA . CYS A 1 230 ? -8.722 -8.974 18.104 1.00 90.19 230 CYS A CA 1
ATOM 1799 C C . CYS A 1 230 ? -8.736 -7.808 19.086 1.00 90.19 230 CYS A C 1
ATOM 1801 O O . CYS A 1 230 ? -9.786 -7.217 19.326 1.00 90.19 230 CYS A O 1
ATOM 1803 N N . LEU A 1 231 ? -7.565 -7.462 19.618 1.00 91.62 231 LEU A N 1
ATOM 1804 C CA . LEU A 1 231 ? -7.390 -6.285 20.462 1.00 91.62 231 LEU A CA 1
ATOM 1805 C C . LEU A 1 231 ? -6.937 -5.089 19.623 1.00 91.62 231 LEU A C 1
ATOM 1807 O O . LEU A 1 231 ? -6.087 -5.217 18.733 1.00 91.62 231 LEU A O 1
ATOM 1811 N N . ARG A 1 232 ? -7.497 -3.917 19.910 1.00 93.50 232 ARG A N 1
ATOM 1812 C CA . ARG A 1 232 ? -7.060 -2.623 19.373 1.00 93.50 232 ARG A CA 1
ATOM 1813 C C . ARG A 1 232 ? -6.945 -1.636 20.518 1.00 93.50 232 ARG A C 1
ATOM 1815 O O . ARG A 1 232 ? -7.718 -1.709 21.462 1.00 93.50 232 ARG A O 1
ATOM 1822 N N . THR A 1 233 ? -5.996 -0.721 20.428 1.00 92.75 233 THR A N 1
ATOM 1823 C CA . THR A 1 233 ? -5.836 0.367 21.389 1.00 92.75 233 THR A CA 1
ATOM 1824 C C . THR A 1 233 ? -5.675 1.676 20.630 1.00 92.75 233 THR A C 1
ATOM 1826 O O . THR A 1 233 ? -5.139 1.694 19.522 1.00 92.75 233 THR A O 1
ATOM 1829 N N . THR A 1 234 ? -6.197 2.749 21.210 1.00 89.12 234 THR A N 1
ATOM 1830 C CA . THR A 1 234 ? -5.999 4.136 20.763 1.00 89.12 234 THR A CA 1
ATOM 1831 C C . THR A 1 234 ? -4.945 4.859 21.600 1.00 89.12 234 THR A C 1
ATOM 1833 O O . THR A 1 234 ? -4.722 6.047 21.403 1.00 89.12 234 THR A O 1
ATOM 1836 N N . ASP A 1 235 ? -4.339 4.161 22.558 1.00 86.94 235 ASP A N 1
ATOM 1837 C CA . ASP A 1 235 ? -3.259 4.650 23.402 1.00 86.94 235 ASP A CA 1
ATOM 1838 C C . ASP A 1 235 ? -1.907 4.235 22.802 1.00 86.94 235 ASP A C 1
ATOM 1840 O O . ASP A 1 235 ? -1.717 3.093 22.384 1.00 86.94 235 ASP A O 1
ATOM 1844 N N . ASN A 1 236 ? -0.960 5.171 22.776 1.00 79.94 236 ASN A N 1
ATOM 1845 C CA . ASN A 1 236 ? 0.373 4.971 22.206 1.00 79.94 236 ASN A CA 1
ATOM 1846 C C . ASN A 1 236 ? 1.329 4.223 23.154 1.00 79.94 236 ASN A C 1
ATOM 1848 O O . ASN A 1 236 ? 2.437 3.872 22.755 1.00 79.94 236 ASN A O 1
ATOM 1852 N N . THR A 1 237 ? 0.929 3.992 24.405 1.00 82.25 237 THR A N 1
ATOM 1853 C CA . THR A 1 237 ? 1.746 3.342 25.443 1.00 82.25 237 THR A CA 1
ATOM 1854 C C . THR A 1 237 ? 1.374 1.876 25.675 1.00 82.25 237 THR A C 1
ATOM 1856 O O . THR A 1 237 ? 2.181 1.098 26.189 1.00 82.25 237 THR A O 1
ATOM 1859 N N . THR A 1 238 ? 0.173 1.455 25.269 1.00 83.75 238 THR A N 1
ATOM 1860 C CA . THR A 1 238 ? -0.302 0.084 25.469 1.00 83.75 238 THR A CA 1
ATOM 1861 C C . THR A 1 238 ? 0.207 -0.848 24.365 1.00 83.75 238 THR A C 1
ATOM 1863 O O . THR A 1 238 ? -0.212 -0.776 23.212 1.00 83.75 238 THR A O 1
ATOM 1866 N N . ASN A 1 239 ? 1.052 -1.817 24.728 1.00 80.38 239 ASN A N 1
ATOM 1867 C CA . ASN A 1 239 ? 1.449 -2.895 23.823 1.00 80.38 239 ASN A CA 1
ATOM 1868 C C . ASN A 1 239 ? 0.470 -4.080 23.911 1.00 80.38 239 ASN A C 1
ATOM 1870 O O . ASN A 1 239 ? 0.586 -4.952 24.776 1.00 80.38 239 ASN A O 1
ATOM 1874 N N . THR A 1 240 ? -0.486 -4.150 22.982 1.00 81.50 240 THR A N 1
ATOM 1875 C CA . THR A 1 240 ? -1.469 -5.246 22.933 1.00 81.50 240 THR A CA 1
ATOM 1876 C C . THR A 1 240 ? -0.860 -6.612 22.596 1.00 81.50 240 THR A C 1
ATOM 1878 O O . THR A 1 240 ? -1.517 -7.627 22.825 1.00 81.50 240 THR A O 1
ATOM 1881 N N . ALA A 1 241 ? 0.369 -6.677 22.064 1.00 78.56 241 ALA A N 1
ATOM 1882 C CA . ALA A 1 241 ? 1.026 -7.946 21.748 1.00 78.56 241 ALA A CA 1
ATOM 1883 C C . ALA A 1 241 ? 1.417 -8.723 23.014 1.00 78.56 241 ALA A C 1
ATOM 1885 O O . ALA A 1 241 ? 1.264 -9.941 23.044 1.00 78.56 241 ALA A O 1
ATOM 1886 N N . GLU A 1 242 ? 1.849 -8.037 24.077 1.00 79.75 242 GLU A N 1
ATOM 1887 C CA . GLU A 1 242 ? 2.157 -8.690 25.359 1.00 79.75 242 GLU A CA 1
ATOM 1888 C C . GLU A 1 242 ? 0.901 -9.286 26.003 1.00 79.75 242 GLU A C 1
ATOM 1890 O O . GLU A 1 242 ? 0.924 -10.414 26.488 1.00 79.75 242 GLU A O 1
ATOM 1895 N N . ILE A 1 243 ? -0.227 -8.575 25.917 1.00 80.88 243 ILE A N 1
ATOM 1896 C CA . ILE A 1 243 ? -1.527 -9.064 26.398 1.00 80.88 243 ILE A CA 1
ATOM 1897 C C . ILE A 1 243 ? -1.965 -10.291 25.586 1.00 80.88 243 ILE A C 1
ATOM 1899 O O . ILE A 1 243 ? -2.429 -11.285 26.145 1.00 80.88 243 ILE A O 1
ATOM 1903 N N . ALA A 1 244 ? -1.781 -10.253 24.262 1.00 75.75 244 ALA A N 1
ATOM 1904 C CA . ALA A 1 244 ? -2.141 -11.357 23.380 1.00 75.75 244 ALA A CA 1
ATOM 1905 C C . ALA A 1 244 ? -1.364 -12.647 23.696 1.00 75.75 244 ALA A C 1
ATOM 1907 O O . ALA A 1 244 ? -1.960 -13.719 23.657 1.00 75.75 244 ALA A O 1
ATOM 1908 N N . LYS A 1 245 ? -0.078 -1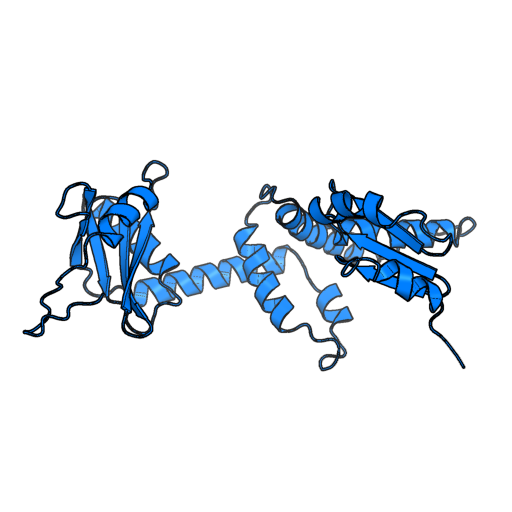2.568 24.069 1.00 73.62 245 LYS A N 1
ATOM 1909 C CA . LYS A 1 245 ? 0.720 -13.752 24.452 1.00 73.62 245 LYS A CA 1
ATOM 1910 C C . LYS A 1 245 ? 0.092 -14.532 25.611 1.00 73.62 245 LYS A C 1
ATOM 1912 O O . LYS A 1 245 ? 0.112 -15.757 25.593 1.00 73.62 245 LYS A O 1
ATOM 1917 N N . VAL A 1 246 ? -0.491 -13.829 26.584 1.00 68.12 246 VAL A N 1
ATOM 1918 C CA . VAL A 1 246 ? -1.140 -14.441 27.757 1.00 68.12 246 VAL A CA 1
ATOM 1919 C C . VAL A 1 246 ? -2.570 -14.897 27.451 1.00 68.12 246 VAL A C 1
ATOM 1921 O O . VAL A 1 246 ? -3.064 -15.847 28.045 1.00 68.12 246 VAL A O 1
ATOM 1924 N N . LEU A 1 247 ? -3.244 -14.263 26.490 1.00 63.84 247 LEU A N 1
ATOM 1925 C CA . LEU A 1 247 ? -4.558 -14.716 26.022 1.00 63.84 247 LEU A CA 1
ATOM 1926 C C . LEU A 1 247 ? -4.471 -15.974 25.149 1.00 63.84 247 LEU A C 1
ATOM 1928 O O . LEU A 1 247 ? -5.392 -16.775 25.169 1.00 63.84 247 LEU A O 1
ATOM 1932 N N . VAL A 1 248 ? -3.373 -16.179 24.415 1.00 52.97 248 VAL A N 1
ATOM 1933 C CA . VAL A 1 248 ? -3.148 -17.410 23.632 1.00 52.97 248 VAL A CA 1
ATOM 1934 C C . VAL A 1 248 ? -2.899 -18.620 24.542 1.00 52.97 248 VAL A C 1
ATOM 1936 O O . VAL A 1 248 ? -3.272 -19.732 24.182 1.00 52.97 248 VAL A O 1
ATOM 1939 N N . SER A 1 249 ? -2.324 -18.423 25.734 1.00 40.88 249 SER A N 1
ATOM 1940 C CA . SER A 1 249 ? -2.189 -19.483 26.745 1.00 40.88 249 SER A CA 1
ATOM 1941 C C . SER A 1 249 ? -3.453 -19.693 27.590 1.00 40.88 249 SER A C 1
ATOM 1943 O O . SER A 1 249 ? -3.585 -20.727 28.244 1.00 40.88 249 SER A O 1
ATOM 1945 N N . LEU A 1 250 ? -4.404 -18.755 27.550 1.00 40.50 250 LEU A N 1
ATOM 1946 C CA . LEU A 1 250 ? -5.728 -18.881 28.148 1.00 40.50 250 LEU A CA 1
ATOM 1947 C C . LEU A 1 250 ? -6.755 -19.270 27.080 1.00 40.50 250 LEU A C 1
ATOM 1949 O O . LEU A 1 250 ? -7.424 -18.427 26.486 1.00 40.50 250 LEU A O 1
ATOM 1953 N N . ILE A 1 251 ? -6.942 -20.574 26.891 1.00 36.50 251 ILE A N 1
ATOM 1954 C CA . ILE A 1 251 ? -8.162 -21.114 26.285 1.00 36.50 251 ILE A CA 1
ATOM 1955 C C . ILE A 1 251 ? -9.325 -20.658 27.178 1.00 36.50 251 ILE A C 1
ATOM 1957 O O . ILE A 1 251 ? -9.552 -21.195 28.264 1.00 36.50 251 ILE A O 1
ATOM 1961 N N . VAL A 1 252 ? -10.006 -19.584 26.774 1.00 34.03 252 VAL A N 1
ATOM 1962 C CA . VAL A 1 252 ? -11.098 -19.000 27.551 1.00 34.03 252 VAL A CA 1
ATOM 1963 C C . VAL A 1 252 ? -12.290 -19.946 27.463 1.00 34.03 252 VAL A C 1
ATOM 1965 O O . VAL A 1 252 ? -12.979 -20.012 26.447 1.00 34.03 252 VAL A O 1
ATOM 1968 N N . SER A 1 253 ? -12.540 -20.661 28.557 1.00 26.66 253 SER A N 1
ATOM 1969 C CA . SER A 1 253 ? -13.809 -21.328 28.829 1.00 26.66 253 SER A CA 1
ATOM 1970 C C . SER A 1 253 ? -14.888 -20.248 28.984 1.00 26.66 253 SER A C 1
ATOM 1972 O O . SER A 1 253 ? -15.124 -19.728 30.074 1.00 26.66 253 SER A O 1
ATOM 1974 N N . VAL A 1 254 ? -15.479 -19.812 27.868 1.00 31.48 254 VAL A N 1
ATOM 1975 C CA . VAL A 1 254 ? -16.618 -18.888 27.880 1.00 31.48 254 VAL A CA 1
ATOM 1976 C C . VAL A 1 254 ? -17.880 -19.727 28.032 1.00 31.48 254 VAL A C 1
ATOM 1978 O O . VAL A 1 254 ? -18.366 -20.323 27.074 1.00 31.48 254 VAL A O 1
ATOM 1981 N N . ASN A 1 255 ? -18.415 -19.773 29.250 1.00 25.38 255 ASN A N 1
ATOM 1982 C CA . ASN A 1 255 ? -19.681 -20.430 29.547 1.00 25.38 255 ASN A CA 1
ATOM 1983 C C . ASN A 1 255 ? -20.842 -19.540 29.069 1.00 25.38 255 ASN A C 1
ATOM 1985 O O . ASN A 1 255 ? -21.434 -18.777 29.829 1.00 25.38 255 ASN A O 1
ATOM 1989 N N . LEU A 1 256 ? -21.129 -19.593 27.769 1.00 28.62 256 LEU A N 1
ATOM 1990 C CA . LEU A 1 256 ? -22.348 -19.048 27.183 1.00 28.62 256 LEU A CA 1
ATOM 1991 C C . LEU A 1 256 ? -23.346 -20.203 27.050 1.00 28.62 256 LEU A C 1
ATOM 1993 O O . LEU A 1 256 ? -23.242 -21.021 26.146 1.00 28.62 256 LEU A O 1
ATOM 1997 N N . HIS A 1 257 ? -24.316 -20.249 27.966 1.00 29.94 257 HIS A N 1
ATOM 1998 C CA . HIS A 1 257 ? -25.521 -21.086 27.866 1.00 29.94 257 HIS A CA 1
ATOM 1999 C C . HIS A 1 257 ? -25.274 -22.608 27.844 1.00 29.94 257 HIS A C 1
ATOM 2001 O O . HIS A 1 257 ? -25.826 -23.325 27.013 1.00 29.94 257 HIS A O 1
ATOM 2007 N N . GLY A 1 258 ? -24.498 -23.125 28.800 1.00 24.38 258 GLY A N 1
ATOM 2008 C CA . GLY A 1 258 ? -24.540 -24.556 29.128 1.00 24.38 258 GLY A CA 1
ATOM 2009 C C . GLY A 1 258 ? -23.817 -25.487 28.153 1.00 24.38 258 GLY A C 1
ATOM 2010 O O . GLY A 1 258 ? -24.022 -26.695 28.221 1.00 24.38 258 GLY A O 1
ATOM 2011 N N . PHE A 1 259 ? -22.934 -24.961 27.302 1.00 22.62 259 PHE A N 1
ATOM 2012 C CA . PHE A 1 259 ? -21.998 -25.773 26.530 1.00 22.62 259 PHE A CA 1
ATOM 2013 C C . PHE A 1 259 ? -20.562 -25.300 26.759 1.00 22.62 259 PHE A C 1
ATOM 2015 O O . PHE A 1 259 ? -20.151 -24.237 26.296 1.00 22.62 259 PHE A O 1
ATOM 2022 N N . SER A 1 260 ? -19.790 -26.118 27.472 1.00 21.98 260 SER A N 1
ATOM 2023 C CA . SER A 1 260 ? -18.341 -25.971 27.592 1.00 21.98 260 SER A CA 1
ATOM 2024 C C . SER A 1 260 ? -17.689 -26.545 26.335 1.00 21.98 260 SER A C 1
ATOM 2026 O O . SER A 1 260 ? -17.677 -27.762 26.157 1.00 21.98 260 SER A O 1
ATOM 2028 N N . PHE A 1 261 ? -17.135 -25.697 25.467 1.00 24.36 261 PHE A N 1
ATOM 2029 C CA . PHE A 1 261 ? -16.264 -26.154 24.384 1.00 24.36 261 PHE A CA 1
ATOM 2030 C C . PHE A 1 261 ? -14.802 -25.907 24.749 1.00 24.36 261 PHE A C 1
ATOM 2032 O O . PHE A 1 261 ? -14.367 -24.771 24.930 1.00 24.36 261 PHE A O 1
ATOM 2039 N N . LEU A 1 262 ? -14.059 -27.007 24.848 1.00 25.81 262 LEU A N 1
ATOM 2040 C CA . LEU A 1 262 ? -12.604 -27.040 24.836 1.00 25.81 262 LEU A CA 1
ATOM 2041 C C . LEU A 1 262 ? -12.155 -26.870 23.377 1.00 25.81 262 LEU A C 1
ATOM 2043 O O . LEU A 1 262 ? -12.551 -27.669 22.529 1.00 25.81 262 LEU A O 1
ATOM 2047 N N . VAL A 1 263 ? -11.348 -25.855 23.075 1.00 32.66 263 VAL A N 1
ATOM 2048 C CA . VAL A 1 263 ? -10.673 -25.746 21.773 1.00 32.66 263 VAL A CA 1
ATOM 2049 C C . VAL A 1 263 ? -9.176 -25.862 22.024 1.00 32.66 263 VAL A C 1
ATOM 2051 O O . VAL A 1 263 ? -8.603 -25.007 22.697 1.00 32.66 263 VAL A O 1
ATOM 2054 N N . VAL A 1 264 ? -8.599 -26.958 21.525 1.00 31.23 264 VAL A N 1
ATOM 2055 C CA . VAL A 1 264 ? -7.153 -27.190 21.372 1.00 31.23 264 VAL A CA 1
ATOM 2056 C C . VAL A 1 264 ? -6.684 -26.520 20.087 1.00 31.23 264 VAL A C 1
ATOM 2058 O O . VAL A 1 264 ? -7.436 -26.608 19.088 1.00 31.23 264 VAL A O 1
#

Organism: Aegilops tauschii subsp. strangulata (NCBI:txid200361)

Sequence (264 aa):
GAGFHSCYLLDFIGPRNFALELSRFIPSVVAFDHRQSTLGRIPQMGRCPTNLDIRIDTSKSSARAVLDYFSNKLTSENPDSETCENLLGQEDEERVSNVVKYVEDADLRQWQLPDSRAFHTALRDERAKLNCVSNPHVFEQLMQLDVSDLLARGNSLAQNRLEAARKLIHNPFKLYLGQGLYGECLAIRADGDSKLSHEIGLELSKMSASAGLRPIGAVVFMQRGLLKICLRTTDNTTNTAEIAKVLVSLIVSVNLHGFSFLVV

Radius of gyration: 25.95 Å; chains: 1; bounding box: 54×50×74 Å

pLDDT: mean 85.32, std 16.61, range [21.98, 97.44]